Protein AF-A0A9P0QKU3-F1 (afdb_monomer_lite)

Secondary structure (DSSP, 8-state):
-EEEE-S-HHHHHHHHHHHHHHHHHHHTTTPPPP-EEEE-S-HHHHHHHGGGTS-TT--EEEEE--BTT----SHHHHHHHHHH-BTTB-HHHHHHHHHHHHHHHHTT---TT--EEEEHHHHH-HHHHTTSHHHHHH-EEEEEE--SBSSS-PPPPTTSHHHHHHHHHHHHHHHS-SSEEE--SSSSTT---HHHHHHHHHHHHHHHHS--S-HHHHHHHHHHHTT--GGGG--HHHHHHHHHTB-HHHHHHHHTT-----SHHHHHHTB--

Organism: NCBI:txid45579

pLDDT: mean 90.1, std 9.78, range [51.91, 98.56]

Structure (mmCIF, N/CA/C/O backbone):
data_AF-A0A9P0QKU3-F1
#
_entry.id   AF-A0A9P0QKU3-F1
#
loop_
_atom_site.group_PDB
_atom_site.id
_atom_site.type_symbol
_atom_site.label_atom_id
_atom_site.label_alt_id
_atom_site.label_comp_id
_atom_site.label_asym_id
_atom_site.label_entity_id
_atom_site.label_seq_id
_atom_site.pdbx_PDB_ins_code
_atom_site.Cartn_x
_atom_site.Cartn_y
_atom_site.Cartn_z
_atom_site.occupancy
_atom_site.B_iso_or_equiv
_atom_site.auth_seq_id
_atom_site.auth_comp_id
_atom_site.auth_asym_id
_atom_site.auth_atom_id
_atom_site.pdbx_PDB_model_num
ATOM 1 N N . MET A 1 1 ? -8.768 5.362 -6.025 1.00 89.75 1 MET A N 1
ATOM 2 C CA . MET A 1 1 ? -7.823 6.438 -5.665 1.00 89.75 1 MET A CA 1
ATOM 3 C C . MET A 1 1 ? -6.981 6.000 -4.479 1.00 89.75 1 MET A C 1
ATOM 5 O O . MET A 1 1 ? -7.535 5.531 -3.495 1.00 89.75 1 MET A O 1
ATOM 9 N N . ILE A 1 2 ? -5.663 6.175 -4.552 1.00 94.81 2 ILE A N 1
ATOM 10 C CA . ILE A 1 2 ? -4.745 5.866 -3.447 1.00 94.81 2 ILE A CA 1
ATOM 11 C C . ILE A 1 2 ? -4.377 7.166 -2.731 1.00 94.81 2 ILE A C 1
ATOM 13 O O . ILE A 1 2 ? -4.024 8.154 -3.375 1.00 94.81 2 ILE A O 1
ATOM 17 N N . VAL A 1 3 ? -4.451 7.180 -1.405 1.00 93.62 3 VAL A N 1
ATOM 18 C CA . VAL A 1 3 ? -4.054 8.328 -0.588 1.00 93.62 3 VAL A CA 1
ATOM 19 C C . VAL A 1 3 ? -2.881 7.936 0.288 1.00 93.62 3 VAL A C 1
ATOM 21 O O . VAL A 1 3 ? -3.005 7.039 1.118 1.00 93.62 3 VAL A O 1
ATOM 24 N N . PHE A 1 4 ? -1.756 8.632 0.133 1.00 95.19 4 PHE A N 1
ATOM 25 C CA . PHE A 1 4 ? -0.628 8.477 1.042 1.00 95.19 4 PHE A CA 1
ATOM 26 C C . PHE A 1 4 ? -0.786 9.426 2.223 1.00 95.19 4 PHE A C 1
ATOM 28 O O . PHE A 1 4 ? -0.860 10.639 2.025 1.00 95.19 4 PHE A O 1
ATOM 35 N N . LEU A 1 5 ? -0.838 8.887 3.438 1.00 92.62 5 LEU A N 1
ATOM 36 C CA . LEU A 1 5 ? -1.108 9.657 4.650 1.00 92.62 5 LEU A CA 1
ATOM 37 C C . LEU A 1 5 ? 0.026 9.498 5.658 1.00 92.62 5 LEU A C 1
ATOM 39 O O . LEU A 1 5 ? 0.135 8.466 6.310 1.00 92.62 5 LEU A O 1
ATOM 43 N N . ASP A 1 6 ? 0.838 10.538 5.832 1.00 91.50 6 ASP A N 1
ATOM 44 C CA . ASP A 1 6 ? 1.916 10.514 6.817 1.00 91.50 6 ASP A CA 1
ATOM 45 C C . ASP A 1 6 ? 2.079 11.871 7.511 1.00 91.50 6 ASP A C 1
ATOM 47 O O . ASP A 1 6 ? 1.930 12.939 6.909 1.00 91.50 6 ASP A O 1
ATOM 51 N N . VAL A 1 7 ? 2.401 11.824 8.803 1.00 88.12 7 VAL A N 1
ATOM 52 C CA . VAL A 1 7 ? 2.640 13.019 9.622 1.00 88.12 7 VAL A CA 1
ATOM 53 C C . VAL A 1 7 ? 4.017 13.624 9.339 1.00 88.12 7 VAL A C 1
ATOM 55 O O . VAL A 1 7 ? 4.239 14.821 9.540 1.00 88.12 7 VAL A O 1
ATOM 58 N N . SER A 1 8 ? 4.952 12.806 8.853 1.00 91.62 8 SER A N 1
ATOM 59 C CA . SER A 1 8 ? 6.307 13.210 8.520 1.00 91.62 8 SER A CA 1
ATOM 60 C C . SER A 1 8 ? 6.326 14.066 7.260 1.00 91.62 8 SER A C 1
ATOM 62 O O . SER A 1 8 ? 5.997 13.638 6.152 1.00 91.62 8 SER A O 1
ATOM 64 N N . THR A 1 9 ? 6.819 15.295 7.418 1.00 90.50 9 THR A N 1
ATOM 65 C CA . THR A 1 9 ? 7.051 16.204 6.287 1.00 90.50 9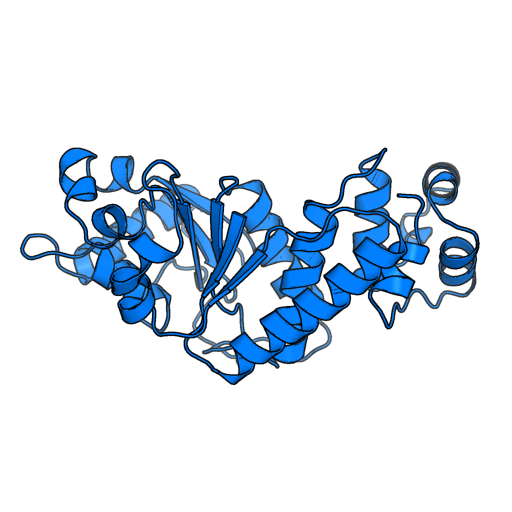 THR A CA 1
ATOM 66 C C . THR A 1 9 ? 8.042 15.614 5.282 1.00 90.50 9 THR A C 1
ATOM 68 O O . THR A 1 9 ? 7.901 15.848 4.083 1.00 90.50 9 THR A O 1
ATOM 71 N N . THR A 1 10 ? 9.031 14.855 5.754 1.00 94.12 10 THR A N 1
ATOM 72 C CA . THR A 1 10 ? 10.036 14.216 4.900 1.00 94.12 10 THR A CA 1
ATOM 73 C C . THR A 1 10 ? 9.404 13.133 4.032 1.00 94.12 10 THR A C 1
ATOM 75 O O . THR A 1 10 ? 9.563 13.170 2.816 1.00 94.12 10 THR A O 1
ATOM 78 N N . ILE A 1 11 ? 8.609 12.239 4.631 1.00 94.38 11 ILE A N 1
ATOM 79 C CA . ILE A 1 11 ? 7.919 11.164 3.900 1.00 94.38 11 ILE A CA 1
ATOM 80 C C . ILE A 1 11 ? 6.952 11.755 2.870 1.00 94.38 11 ILE A C 1
ATOM 82 O O . ILE A 1 11 ? 6.986 11.372 1.704 1.00 94.38 11 ILE A O 1
ATOM 86 N N . TYR A 1 12 ? 6.158 12.759 3.256 1.00 94.50 12 TYR A N 1
ATOM 87 C CA . TYR A 1 12 ? 5.283 13.466 2.319 1.00 94.50 12 TYR A CA 1
ATOM 88 C C . TYR A 1 12 ? 6.044 14.047 1.117 1.00 94.50 12 TYR A C 1
ATOM 90 O O . TYR A 1 12 ? 5.601 13.907 -0.023 1.00 94.50 12 TYR A O 1
ATOM 98 N N . ARG A 1 13 ? 7.186 14.708 1.356 1.00 95.75 13 ARG A N 1
ATOM 99 C CA . ARG A 1 13 ? 8.005 15.286 0.279 1.00 95.75 13 ARG A CA 1
ATOM 100 C C . ARG A 1 13 ? 8.536 14.208 -0.657 1.00 95.75 13 ARG A C 1
ATOM 102 O O . ARG A 1 13 ? 8.538 14.433 -1.862 1.00 95.75 13 ARG A O 1
ATOM 109 N N . HIS A 1 14 ? 8.941 13.056 -0.124 1.00 97.25 14 HIS A N 1
ATOM 110 C CA . HIS A 1 14 ? 9.352 11.922 -0.946 1.00 97.25 14 HIS A CA 1
ATOM 111 C C . HIS A 1 14 ? 8.188 11.383 -1.779 1.00 97.25 14 HIS A C 1
ATOM 113 O O . HIS A 1 14 ? 8.368 11.206 -2.978 1.00 97.25 14 HIS A O 1
ATOM 119 N N . PHE A 1 15 ? 6.984 11.223 -1.210 1.00 97.19 15 PHE A N 1
ATOM 120 C CA . PHE A 1 15 ? 5.820 10.797 -1.997 1.00 97.19 15 PHE A CA 1
ATOM 121 C C . PHE A 1 15 ? 5.517 11.776 -3.128 1.00 97.19 15 PHE A C 1
ATOM 123 O O . PHE A 1 15 ? 5.334 11.358 -4.264 1.00 97.19 15 PHE A O 1
ATOM 130 N N . ALA A 1 16 ? 5.486 13.079 -2.837 1.00 96.56 16 ALA A N 1
ATOM 131 C CA . ALA A 1 16 ? 5.227 14.098 -3.850 1.00 96.56 16 ALA A CA 1
ATOM 132 C C . ALA A 1 16 ? 6.300 14.100 -4.953 1.00 96.56 16 ALA A C 1
ATOM 134 O O . ALA A 1 16 ? 5.969 14.196 -6.131 1.00 96.56 16 ALA A O 1
ATOM 135 N N . HIS A 1 17 ? 7.575 13.975 -4.579 1.00 97.25 17 HIS A N 1
ATOM 136 C CA . HIS A 1 17 ? 8.681 13.929 -5.531 1.00 97.25 17 HIS A CA 1
ATOM 137 C C . HIS A 1 17 ? 8.610 12.699 -6.442 1.00 97.25 17 HIS A C 1
ATOM 139 O O . HIS A 1 17 ? 8.618 12.845 -7.662 1.00 97.25 17 HIS A O 1
ATOM 145 N N . GLU A 1 18 ? 8.497 11.505 -5.862 1.00 97.31 18 GLU A N 1
ATOM 146 C CA . GLU A 1 18 ? 8.468 10.253 -6.620 1.00 97.31 18 GLU A CA 1
ATOM 147 C C . GLU A 1 18 ? 7.197 10.138 -7.476 1.00 97.31 18 GLU A C 1
ATOM 149 O O . GLU A 1 18 ? 7.282 9.709 -8.624 1.00 97.31 18 GLU A O 1
ATOM 154 N N . LEU A 1 19 ? 6.038 10.609 -6.991 1.00 97.31 19 LEU A N 1
ATOM 155 C CA . LEU A 1 19 ? 4.813 10.677 -7.799 1.00 97.31 19 LEU A CA 1
ATOM 156 C C . LEU A 1 19 ? 4.955 11.616 -8.999 1.00 97.31 19 LEU A C 1
ATOM 158 O O . LEU A 1 19 ? 4.510 11.283 -10.094 1.00 97.31 19 LEU A O 1
ATOM 162 N N . ASN A 1 20 ? 5.581 12.780 -8.821 1.00 97.56 20 ASN A N 1
ATOM 163 C CA . ASN A 1 20 ? 5.844 13.682 -9.941 1.00 97.56 20 ASN A CA 1
ATOM 164 C C . ASN A 1 20 ? 6.802 13.039 -10.950 1.00 97.56 20 ASN A C 1
ATOM 166 O O . ASN A 1 20 ? 6.574 13.139 -12.153 1.00 97.56 20 ASN A O 1
ATOM 170 N N . SER A 1 21 ? 7.842 12.353 -10.466 1.00 97.69 21 SER A N 1
ATOM 171 C CA . SER A 1 21 ? 8.821 11.688 -11.326 1.00 97.69 21 SER A CA 1
ATOM 172 C C . SER A 1 21 ? 8.199 10.547 -12.132 1.00 97.69 21 SER A C 1
ATOM 174 O O . SER A 1 21 ? 8.393 10.490 -13.343 1.00 97.69 21 SER A O 1
ATOM 176 N N . VAL A 1 22 ? 7.417 9.666 -11.500 1.00 97.62 22 VAL A N 1
ATOM 177 C CA . VAL A 1 22 ? 6.776 8.546 -12.205 1.00 97.62 22 VAL A CA 1
ATOM 178 C C . VAL A 1 22 ? 5.695 9.031 -13.172 1.00 97.62 22 VAL A C 1
ATOM 180 O O . VAL A 1 22 ? 5.604 8.526 -14.286 1.00 97.62 22 VAL A O 1
ATOM 183 N N . ASN A 1 23 ? 4.919 10.056 -12.805 1.00 97.81 23 ASN A N 1
ATOM 184 C CA . ASN A 1 23 ? 3.897 10.616 -13.692 1.00 97.81 23 ASN A CA 1
ATOM 185 C C . ASN A 1 23 ? 4.510 11.327 -14.903 1.00 97.81 23 ASN A C 1
ATOM 187 O O . ASN A 1 23 ? 3.929 11.275 -15.986 1.00 97.81 23 ASN A O 1
ATOM 191 N N . ALA A 1 24 ? 5.683 11.953 -14.755 1.00 97.81 24 ALA A N 1
ATOM 192 C CA . ALA A 1 24 ? 6.432 12.492 -15.887 1.00 97.81 24 ALA A CA 1
ATOM 193 C C . ALA A 1 24 ? 6.889 11.372 -16.840 1.00 97.81 24 ALA A C 1
ATOM 195 O O . ALA A 1 24 ? 6.688 11.489 -18.049 1.00 97.81 24 ALA A O 1
ATOM 196 N N . ALA A 1 25 ? 7.412 10.264 -16.301 1.00 97.19 25 ALA A N 1
ATOM 197 C CA . ALA A 1 25 ? 7.822 9.103 -17.092 1.00 97.19 25 ALA A CA 1
ATOM 198 C C . ALA A 1 25 ? 6.638 8.437 -17.823 1.00 97.19 25 ALA A C 1
ATOM 200 O O . ALA A 1 25 ? 6.746 8.111 -19.006 1.00 97.19 25 ALA A O 1
ATOM 201 N N . LEU A 1 26 ? 5.490 8.289 -17.150 1.00 96.75 26 LEU A N 1
ATOM 202 C CA . LEU A 1 26 ? 4.241 7.793 -17.746 1.00 96.75 26 LEU A CA 1
ATOM 203 C C . LEU A 1 26 ? 3.749 8.714 -18.871 1.00 96.75 26 LEU A C 1
ATOM 205 O O . LEU A 1 26 ? 3.495 8.251 -19.982 1.00 96.75 26 LEU A O 1
ATOM 209 N N . SER A 1 27 ? 3.705 10.026 -18.618 1.00 96.38 27 SER A N 1
ATOM 210 C CA . SER A 1 27 ? 3.273 11.024 -19.609 1.00 96.38 27 SER A CA 1
ATOM 211 C C . SER A 1 27 ? 4.177 11.033 -20.842 1.00 96.38 27 SER A C 1
ATOM 213 O O . SER A 1 27 ? 3.685 11.127 -21.964 1.00 96.38 27 SER A O 1
ATOM 215 N N . GLY A 1 28 ? 5.493 10.866 -20.659 1.00 95.44 28 GLY A N 1
ATOM 216 C CA . GLY A 1 28 ? 6.457 10.738 -21.757 1.00 95.44 28 GLY A CA 1
ATOM 217 C C . GLY A 1 28 ? 6.202 9.534 -22.673 1.00 95.44 28 GLY A C 1
ATOM 218 O O . GLY A 1 28 ? 6.684 9.515 -23.803 1.00 95.44 28 GLY A O 1
ATOM 219 N N . ARG A 1 29 ? 5.411 8.556 -22.215 1.00 93.25 29 ARG A N 1
ATOM 220 C CA . ARG A 1 29 ? 4.965 7.389 -22.987 1.00 93.25 29 ARG A CA 1
ATOM 221 C C . ARG A 1 29 ? 3.499 7.450 -23.419 1.00 93.25 29 ARG A C 1
ATOM 223 O O . ARG A 1 29 ? 3.009 6.480 -23.987 1.00 93.25 29 ARG A O 1
ATOM 230 N N . GLY A 1 30 ? 2.803 8.556 -23.154 1.00 94.44 30 GLY A N 1
ATOM 231 C CA . GLY A 1 30 ? 1.368 8.678 -23.419 1.00 94.44 30 GLY A CA 1
ATOM 232 C C . GLY A 1 30 ? 0.499 7.785 -22.526 1.00 94.44 30 GLY A C 1
ATOM 233 O O . GLY A 1 30 ? -0.609 7.440 -22.922 1.00 94.44 30 GLY A O 1
ATOM 234 N N . LEU A 1 31 ? 1.003 7.387 -21.353 1.00 95.06 31 LEU A N 1
ATOM 235 C CA . LEU A 1 31 ? 0.269 6.589 -20.372 1.00 95.06 31 LEU A CA 1
ATOM 236 C C . LEU A 1 31 ? -0.391 7.489 -19.324 1.00 95.06 31 LEU A C 1
ATOM 238 O O . LEU A 1 31 ? 0.130 8.550 -18.973 1.00 95.06 31 LEU A O 1
ATOM 242 N N . GLU A 1 32 ? -1.521 7.029 -18.792 1.00 95.19 32 GLU A N 1
ATOM 243 C CA . GLU A 1 32 ? -2.259 7.739 -17.749 1.00 95.19 32 GLU A CA 1
ATOM 244 C C . GLU A 1 32 ? -1.438 7.862 -16.451 1.00 95.19 32 GLU A C 1
ATOM 246 O O . GLU A 1 32 ? -0.780 6.902 -16.037 1.00 95.19 32 GLU A O 1
ATOM 251 N N . PRO A 1 33 ? -1.487 9.017 -15.761 1.00 96.25 33 PRO A N 1
ATOM 252 C CA . PRO A 1 33 ? -0.794 9.202 -14.494 1.00 96.25 33 PRO A CA 1
ATOM 253 C C . PRO A 1 33 ? -1.414 8.353 -13.377 1.00 96.25 33 PRO A C 1
ATOM 255 O O . PRO A 1 33 ? -2.615 8.060 -13.358 1.00 96.25 33 PRO A O 1
ATOM 258 N N . LEU A 1 34 ? -0.609 8.029 -12.363 1.00 95.56 34 LEU A N 1
ATOM 259 C CA . LEU A 1 34 ? -1.090 7.319 -11.184 1.00 95.56 34 LEU A CA 1
ATOM 260 C C . LEU A 1 34 ? -2.132 8.152 -10.434 1.00 95.56 34 LEU A C 1
ATOM 262 O O . LEU A 1 34 ? -1.898 9.304 -10.057 1.00 95.56 34 LEU A O 1
ATOM 266 N N . LYS A 1 35 ? -3.274 7.527 -10.129 1.00 93.62 35 LYS A N 1
ATOM 267 C CA . LYS A 1 35 ? -4.378 8.119 -9.352 1.00 93.62 35 LYS A CA 1
ATOM 268 C C . LYS A 1 35 ? -4.080 8.089 -7.847 1.00 93.62 35 LYS A C 1
ATOM 270 O O . LYS A 1 35 ? -4.852 7.537 -7.053 1.00 93.62 35 LYS A O 1
ATOM 275 N N . CYS A 1 36 ? -2.957 8.699 -7.476 1.00 94.56 36 CYS A N 1
ATOM 276 C CA . CYS A 1 36 ? -2.412 8.768 -6.125 1.00 94.56 36 CYS A CA 1
ATOM 277 C C . CYS A 1 36 ? -2.345 10.219 -5.633 1.00 94.56 36 CYS A C 1
ATOM 279 O O . CYS A 1 36 ? -2.040 11.127 -6.405 1.00 94.56 36 CYS A O 1
ATOM 281 N N . LYS A 1 37 ? -2.589 10.451 -4.340 1.00 91.88 37 LYS A N 1
ATOM 282 C CA . LYS A 1 37 ? -2.478 11.781 -3.723 1.00 91.88 37 LYS A CA 1
ATOM 283 C C . LYS A 1 37 ? -1.723 11.707 -2.396 1.00 91.88 37 LYS A C 1
ATOM 285 O O . LYS A 1 37 ? -2.170 10.990 -1.502 1.00 91.88 37 LYS A O 1
ATOM 290 N N . PRO A 1 38 ? -0.613 12.444 -2.226 1.00 92.31 38 PRO A N 1
ATOM 291 C CA . PRO A 1 38 ? 0.037 12.557 -0.933 1.00 92.31 38 PRO A CA 1
ATOM 292 C C . PRO A 1 38 ? -0.681 13.591 -0.062 1.00 92.31 38 PRO A C 1
ATOM 294 O O . PRO A 1 38 ? -1.092 14.649 -0.539 1.00 92.31 38 PRO A O 1
ATOM 297 N N . PHE A 1 39 ? -0.798 13.309 1.232 1.00 87.19 39 PHE A N 1
ATOM 298 C CA . PHE A 1 39 ? -1.419 14.194 2.207 1.00 87.19 39 PHE A CA 1
ATOM 299 C C . PHE A 1 39 ? -0.498 14.433 3.408 1.00 87.19 39 PHE A C 1
ATOM 301 O O . PHE A 1 39 ? -0.030 13.495 4.049 1.00 87.19 39 PHE A O 1
ATOM 308 N N . ARG A 1 40 ? -0.251 15.714 3.717 1.00 81.06 40 ARG A N 1
ATOM 309 C CA . ARG A 1 40 ? 0.707 16.170 4.740 1.00 81.06 40 ARG A CA 1
ATOM 310 C C . ARG A 1 40 ? 0.024 16.724 5.989 1.00 81.06 40 ARG A C 1
ATOM 312 O O . ARG A 1 40 ? 0.162 17.915 6.266 1.00 81.06 40 ARG A O 1
ATOM 319 N N . LYS A 1 41 ? -0.699 15.912 6.756 1.00 81.12 41 LYS A N 1
ATOM 320 C CA . LYS A 1 41 ? -1.093 16.282 8.129 1.00 81.12 41 LYS A CA 1
ATOM 321 C C . LYS A 1 41 ? -1.249 15.030 8.995 1.00 81.12 41 LYS A C 1
ATOM 323 O O . LYS A 1 41 ? -1.157 13.913 8.497 1.00 81.12 41 LYS A O 1
ATOM 328 N N . SER A 1 42 ? -1.487 15.232 10.293 1.00 81.94 42 SER A N 1
ATOM 329 C CA . SER A 1 42 ? -1.818 14.136 11.206 1.00 81.94 42 SER A CA 1
ATOM 330 C C . SER A 1 42 ? -3.058 13.366 10.756 1.00 81.94 42 SER A C 1
ATOM 332 O O . SER A 1 42 ? -3.892 13.902 10.026 1.00 81.94 42 SER A O 1
ATOM 334 N N . PHE A 1 43 ? -3.201 12.130 11.238 1.00 81.56 43 PHE A N 1
ATOM 335 C CA . PHE A 1 43 ? -4.412 11.339 11.032 1.00 81.56 43 PHE A CA 1
ATOM 336 C C . PHE A 1 43 ? -5.670 12.099 11.484 1.00 81.56 43 PHE A C 1
ATOM 338 O O . PHE A 1 43 ? -6.634 12.206 10.731 1.00 81.56 43 PHE A O 1
ATOM 345 N N . ASP A 1 44 ? -5.619 12.746 12.651 1.00 82.00 44 ASP A N 1
ATOM 346 C CA . ASP A 1 44 ? -6.726 13.570 13.156 1.00 82.00 44 ASP A CA 1
ATOM 347 C C . ASP A 1 44 ? -7.012 14.770 12.253 1.00 82.00 44 ASP A C 1
ATOM 349 O O . ASP A 1 44 ? -8.160 15.058 11.919 1.00 82.00 44 ASP A O 1
ATOM 353 N N . SER A 1 45 ? -5.961 15.447 11.785 1.00 80.25 45 SER A N 1
ATOM 354 C CA . SER A 1 45 ? -6.112 16.549 10.835 1.00 80.25 45 SER A CA 1
ATOM 355 C C . SER A 1 45 ? -6.711 16.073 9.514 1.00 80.25 45 SER A C 1
ATOM 357 O O . SER A 1 45 ? -7.475 16.804 8.891 1.00 80.25 45 SER A O 1
ATOM 359 N N . TYR A 1 46 ? -6.364 14.871 9.064 1.00 77.44 46 TYR A N 1
ATOM 360 C CA . TYR A 1 46 ? -6.941 14.275 7.869 1.00 77.44 46 TYR A CA 1
ATOM 361 C C . TYR A 1 46 ? -8.427 13.964 8.069 1.00 77.44 46 TYR A C 1
ATOM 363 O O . TYR A 1 46 ? -9.236 14.390 7.250 1.00 77.44 46 TYR A O 1
ATOM 371 N N . MET A 1 47 ? -8.807 13.344 9.195 1.00 79.81 47 MET A N 1
ATOM 372 C CA . MET A 1 47 ? -10.213 13.100 9.545 1.00 79.81 47 MET A CA 1
ATOM 373 C C . MET A 1 47 ? -11.043 14.389 9.581 1.00 79.81 47 MET A C 1
ATOM 375 O O . MET A 1 47 ? -12.164 14.410 9.082 1.00 79.81 47 MET A O 1
ATOM 379 N N . LEU A 1 48 ? -10.498 15.479 10.131 1.00 79.81 48 LEU A N 1
ATOM 380 C CA . LEU A 1 48 ? -11.206 16.762 10.224 1.00 79.81 48 LEU A CA 1
ATOM 381 C C . LEU A 1 48 ? -11.421 17.452 8.872 1.00 79.81 48 LEU A C 1
ATOM 383 O O . LEU A 1 48 ? -12.330 18.265 8.749 1.00 79.81 48 LEU A O 1
ATOM 387 N N . ASN A 1 49 ? -10.590 17.162 7.869 1.00 76.62 49 ASN A N 1
ATOM 388 C CA . ASN A 1 49 ? -10.650 17.830 6.566 1.00 76.62 49 ASN A CA 1
ATOM 389 C C . ASN A 1 49 ? -11.123 16.902 5.433 1.00 76.62 49 ASN A C 1
ATOM 391 O O . ASN A 1 49 ? -11.142 17.318 4.278 1.00 76.62 49 ASN A O 1
ATOM 395 N N . ALA A 1 50 ? -11.499 15.659 5.737 1.00 71.56 50 ALA A N 1
ATOM 396 C CA . ALA A 1 50 ? -11.792 14.619 4.752 1.00 71.56 50 ALA A CA 1
ATOM 397 C C . ALA A 1 50 ? -12.868 15.005 3.721 1.00 71.56 50 ALA A C 1
ATOM 399 O O . ALA A 1 50 ? -12.730 14.681 2.543 1.00 71.56 50 ALA A O 1
ATOM 400 N N . GLU A 1 51 ? -13.880 15.771 4.136 1.00 68.12 51 GLU A N 1
ATOM 401 C CA . GLU A 1 51 ? -14.974 16.256 3.277 1.00 68.12 51 GLU A CA 1
ATOM 402 C C . GLU A 1 51 ? -14.486 17.135 2.110 1.00 68.12 51 GLU A C 1
ATOM 404 O O . GLU A 1 51 ? -15.155 17.232 1.088 1.00 68.12 51 GLU A O 1
ATOM 409 N N . HIS A 1 52 ? -13.296 17.737 2.224 1.00 66.75 52 HIS A N 1
ATOM 410 C CA . HIS A 1 52 ? -12.687 18.535 1.154 1.00 66.75 52 HIS A CA 1
ATOM 411 C C . HIS A 1 52 ? -11.932 17.679 0.128 1.00 66.75 52 HIS A C 1
ATOM 413 O O . HIS A 1 52 ? -11.563 18.169 -0.939 1.00 66.75 52 HIS A O 1
ATOM 419 N N . TYR A 1 53 ? -11.656 16.416 0.457 1.00 64.88 53 TYR A N 1
ATOM 420 C CA . TYR A 1 53 ? -10.778 15.550 -0.325 1.00 64.88 53 TYR A CA 1
ATOM 421 C C . TYR A 1 53 ? -11.510 14.373 -0.978 1.00 64.88 53 TYR A C 1
ATOM 423 O O . TYR A 1 53 ? -10.986 13.819 -1.949 1.00 64.88 53 TYR A O 1
ATOM 431 N N . PHE A 1 54 ? -12.711 14.021 -0.499 1.00 67.31 54 PHE A N 1
ATOM 432 C CA . PHE A 1 54 ? -13.456 12.840 -0.945 1.00 67.31 54 PHE A CA 1
ATOM 433 C C . PHE A 1 54 ? -14.916 13.137 -1.270 1.00 67.31 54 PHE A C 1
ATOM 435 O O . PHE A 1 54 ? -15.579 13.942 -0.620 1.00 67.31 54 PHE A O 1
ATOM 442 N N . THR A 1 55 ? -15.435 12.427 -2.271 1.00 62.59 55 THR A N 1
ATOM 443 C CA . THR A 1 55 ? -16.875 12.350 -2.503 1.00 62.59 55 THR A CA 1
ATOM 444 C C . THR A 1 55 ? -17.499 11.471 -1.417 1.00 62.59 55 THR A C 1
ATOM 446 O O . THR A 1 55 ? -16.955 10.429 -1.056 1.00 62.59 55 THR A O 1
ATOM 449 N N . HIS A 1 56 ? -18.650 11.883 -0.882 1.00 61.47 56 HIS A N 1
ATOM 450 C CA . HIS A 1 56 ? -19.289 11.259 0.289 1.00 61.47 56 HIS A CA 1
ATOM 451 C C . HIS A 1 56 ? -19.830 9.834 0.049 1.00 61.47 56 HIS A C 1
ATOM 453 O O . HIS A 1 56 ? -20.361 9.219 0.981 1.00 61.47 56 HIS A O 1
ATOM 459 N N . GLU A 1 57 ? -19.703 9.328 -1.179 1.00 69.56 57 GLU A N 1
ATOM 460 C CA . GLU A 1 57 ? -20.256 8.052 -1.640 1.00 69.56 57 GLU A CA 1
ATOM 461 C C . GLU A 1 57 ? -19.217 6.925 -1.727 1.00 69.56 57 GLU A C 1
ATOM 463 O O . GLU A 1 57 ? -19.589 5.759 -1.801 1.00 69.56 57 GLU A O 1
ATOM 468 N N . ALA A 1 58 ? -17.919 7.239 -1.708 1.00 83.31 58 ALA A N 1
ATOM 469 C CA . ALA A 1 58 ? -16.873 6.234 -1.869 1.00 83.31 58 ALA A CA 1
ATOM 470 C C . ALA A 1 58 ? -16.444 5.629 -0.522 1.00 83.31 58 ALA A C 1
ATOM 472 O O . ALA A 1 58 ? -16.000 6.348 0.372 1.00 83.31 58 ALA A O 1
ATOM 473 N N . GLU A 1 59 ? -16.503 4.302 -0.401 1.00 91.81 59 GLU A N 1
ATOM 474 C CA . GLU A 1 59 ? -15.909 3.582 0.730 1.00 91.81 59 GLU A CA 1
ATOM 475 C C . GLU A 1 59 ? -14.398 3.403 0.567 1.00 91.81 59 GLU A C 1
ATOM 477 O O . GLU A 1 59 ? -13.898 3.194 -0.543 1.00 91.81 59 GLU A O 1
ATOM 482 N N . PHE A 1 60 ? -13.682 3.425 1.692 1.00 93.75 60 PHE A N 1
ATOM 483 C CA . PHE A 1 60 ? -12.228 3.291 1.743 1.00 93.75 60 PHE A CA 1
ATOM 484 C C . PHE A 1 60 ? -11.774 2.027 2.473 1.00 93.75 60 PHE A C 1
ATOM 486 O O . PHE A 1 60 ? -12.385 1.554 3.432 1.00 93.75 60 PHE A O 1
ATOM 493 N N . SER A 1 61 ? -10.630 1.513 2.036 1.00 96.94 61 SER A N 1
ATOM 494 C CA . SER A 1 61 ? -9.771 0.649 2.839 1.00 96.94 61 SER A CA 1
ATOM 495 C C . SER A 1 61 ? -8.682 1.489 3.518 1.00 96.94 61 SER A C 1
ATOM 497 O O . SER A 1 61 ? -8.180 2.441 2.923 1.00 96.94 61 SER A O 1
ATOM 499 N N . ILE A 1 62 ? -8.289 1.151 4.743 1.00 97.38 62 ILE A N 1
ATOM 500 C CA . ILE A 1 62 ? -7.135 1.759 5.422 1.00 97.38 62 ILE A CA 1
ATOM 501 C C . ILE A 1 62 ? -6.085 0.699 5.727 1.00 97.38 62 ILE A C 1
ATOM 503 O O . ILE A 1 62 ? -6.428 -0.388 6.185 1.00 97.38 62 ILE A O 1
ATOM 507 N N . CYS A 1 63 ? -4.814 0.999 5.480 1.00 98.12 63 CYS A N 1
ATOM 508 C CA . CYS A 1 63 ? -3.721 0.065 5.720 1.00 98.12 63 CYS A CA 1
ATOM 509 C C . CYS A 1 63 ? -3.087 0.257 7.096 1.00 98.12 63 CYS A C 1
ATOM 511 O O . CYS A 1 63 ? -2.832 1.385 7.512 1.00 98.12 63 CYS A O 1
ATOM 513 N N . SER A 1 64 ? -2.755 -0.853 7.752 1.00 97.75 64 SER A N 1
ATOM 514 C CA . SER A 1 64 ? -1.998 -0.889 9.005 1.00 97.75 64 SER A CA 1
ATOM 515 C C . SER A 1 64 ? -0.679 -1.653 8.805 1.00 97.75 64 SER A C 1
ATOM 517 O O . SER A 1 64 ? -0.714 -2.868 8.568 1.00 97.75 64 SER A O 1
ATOM 519 N N . PRO A 1 65 ? 0.481 -0.962 8.859 1.00 95.44 65 PRO A N 1
ATOM 520 C CA . PRO A 1 65 ? 1.812 -1.566 8.789 1.00 95.44 65 PRO A CA 1
ATOM 521 C C . PRO A 1 65 ? 2.236 -2.132 10.154 1.00 95.44 65 PRO A C 1
ATOM 523 O O . PRO A 1 65 ? 3.190 -1.651 10.768 1.00 95.44 65 PRO A O 1
ATOM 526 N N . GLY A 1 66 ? 1.506 -3.131 10.645 1.00 93.75 66 GLY A N 1
ATOM 527 C CA . GLY A 1 66 ? 1.671 -3.649 12.001 1.00 93.75 66 GLY A CA 1
ATOM 528 C C . GLY A 1 66 ? 2.777 -4.701 12.170 1.00 93.75 66 GLY A C 1
ATOM 529 O O . GLY A 1 66 ? 3.775 -4.733 11.441 1.00 93.75 66 GLY A O 1
ATOM 530 N N . ASN A 1 67 ? 2.581 -5.587 13.148 1.00 96.56 67 ASN A N 1
ATOM 531 C CA . ASN A 1 67 ? 3.458 -6.713 13.474 1.00 96.56 67 ASN A CA 1
ATOM 532 C C . ASN A 1 67 ? 2.735 -8.060 13.310 1.00 96.56 67 ASN A C 1
ATOM 534 O O . ASN A 1 67 ? 1.508 -8.117 13.301 1.00 96.56 67 ASN A O 1
ATOM 538 N N . SER A 1 68 ? 3.474 -9.163 13.208 1.00 97.75 68 SER A N 1
ATOM 539 C CA . SER A 1 68 ? 2.899 -10.493 12.940 1.00 97.75 68 SER A CA 1
ATOM 540 C C . SER A 1 68 ? 1.887 -11.000 13.974 1.00 97.75 68 SER A C 1
ATOM 542 O O . SER A 1 68 ? 1.170 -11.960 13.691 1.00 97.75 68 SER A O 1
ATOM 544 N N . PHE A 1 69 ? 1.803 -10.371 15.150 1.00 97.69 69 PHE A N 1
ATOM 545 C CA . PHE A 1 69 ? 0.886 -10.749 16.226 1.00 97.69 69 PHE A CA 1
ATOM 546 C C . PHE A 1 69 ? -0.351 -9.848 16.337 1.00 97.69 69 PHE A C 1
ATOM 548 O O . PHE A 1 69 ? -1.155 -10.037 17.247 1.00 97.69 69 PHE A O 1
ATOM 555 N N . GLY A 1 70 ? -0.542 -8.879 15.436 1.00 97.06 70 GLY A N 1
ATOM 556 C CA . GLY A 1 70 ? -1.776 -8.088 15.387 1.00 97.06 70 GLY A CA 1
ATOM 557 C C . GLY A 1 70 ? -1.863 -6.951 16.411 1.00 97.06 70 GLY A C 1
ATOM 558 O O . GLY A 1 70 ? -2.913 -6.324 16.522 1.00 97.06 70 GLY A O 1
ATOM 559 N N . PHE A 1 71 ? -0.800 -6.665 17.171 1.00 96.69 71 PHE A N 1
ATOM 560 C CA . PHE A 1 71 ? -0.828 -5.581 18.161 1.00 96.69 71 PHE A CA 1
ATOM 561 C C . PHE A 1 71 ? -0.782 -4.202 17.487 1.00 96.69 71 PHE A C 1
ATOM 563 O O . PHE A 1 71 ? 0.046 -3.979 16.606 1.00 96.69 71 PHE A O 1
ATOM 570 N N . MET A 1 72 ? -1.631 -3.268 17.931 1.00 95.94 72 MET A N 1
ATOM 571 C CA . MET A 1 72 ? -1.846 -1.953 17.298 1.00 95.94 72 MET A CA 1
ATOM 572 C C . MET A 1 72 ? -1.618 -0.772 18.266 1.00 95.94 72 MET A C 1
ATOM 574 O O . MET A 1 72 ? -2.352 0.212 18.251 1.00 95.94 72 MET A O 1
ATOM 578 N N . TYR A 1 73 ? -0.608 -0.869 19.138 1.00 88.62 73 TYR A N 1
ATOM 579 C CA . TYR A 1 73 ? -0.415 0.055 20.273 1.00 88.62 73 TYR A CA 1
ATOM 580 C C . TYR A 1 73 ? 0.386 1.336 19.981 1.00 88.62 73 TYR A C 1
ATOM 582 O O . TYR A 1 73 ? 0.693 2.094 20.900 1.00 88.62 73 TYR A O 1
ATOM 590 N N . GLY A 1 74 ? 0.799 1.587 18.736 1.00 90.12 74 GLY A N 1
ATOM 591 C CA . GLY A 1 74 ? 1.697 2.704 18.436 1.00 90.12 74 GLY A CA 1
ATOM 592 C C . GLY A 1 74 ? 1.494 3.324 17.063 1.00 90.12 74 GLY A C 1
ATOM 593 O O . GLY A 1 74 ? 0.880 2.736 16.176 1.00 90.12 74 GLY A O 1
ATOM 594 N N . GLY A 1 75 ? 2.039 4.531 16.894 1.00 90.94 75 GLY A N 1
ATOM 595 C CA . GLY A 1 75 ? 2.098 5.228 15.610 1.00 90.94 75 GLY A CA 1
ATOM 596 C C . GLY A 1 75 ? 0.740 5.342 14.915 1.00 90.94 75 GLY A C 1
ATOM 597 O O . GLY A 1 75 ? -0.251 5.741 15.524 1.00 90.94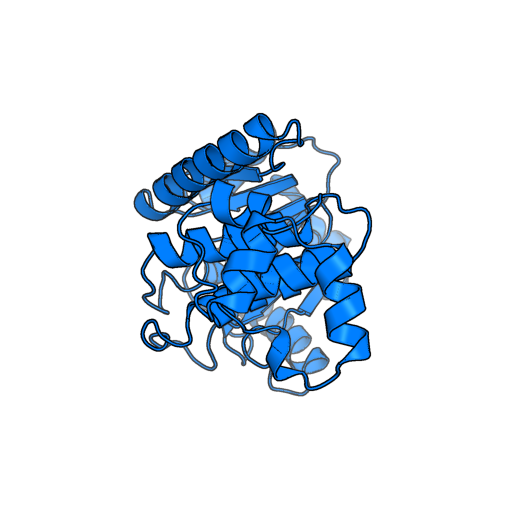 75 GLY A O 1
ATOM 598 N N . PHE A 1 76 ? 0.717 4.995 13.628 1.00 93.94 76 PHE A N 1
ATOM 599 C CA . PHE A 1 76 ? -0.485 5.049 12.797 1.00 93.94 76 PHE A CA 1
ATOM 600 C C . PHE A 1 76 ? -1.567 4.059 13.252 1.00 93.94 76 PHE A C 1
ATOM 602 O O . PHE A 1 76 ? -2.750 4.392 13.226 1.00 93.94 76 PHE A O 1
ATOM 609 N N . ASP A 1 77 ? -1.170 2.879 13.734 1.00 95.56 77 ASP A N 1
ATOM 610 C CA . ASP A 1 77 ? -2.102 1.842 14.180 1.00 95.56 77 ASP A CA 1
ATOM 611 C C . ASP A 1 77 ? -2.940 2.320 15.370 1.00 95.56 77 ASP A C 1
ATOM 613 O O . ASP A 1 77 ? -4.163 2.176 15.372 1.00 95.56 77 ASP A O 1
ATOM 617 N N . GLN A 1 78 ? -2.309 2.996 16.336 1.00 95.06 78 GLN A N 1
ATOM 618 C CA . GLN A 1 78 ? -3.014 3.560 17.488 1.00 95.06 78 GLN A CA 1
ATOM 619 C C . GLN A 1 78 ? -4.040 4.626 17.071 1.00 95.06 78 GLN A C 1
ATOM 621 O O . GLN A 1 78 ? -5.110 4.720 17.674 1.00 95.06 78 GLN A O 1
ATOM 626 N N . CYS A 1 79 ? -3.755 5.415 16.028 1.00 95.00 79 CYS A N 1
ATOM 627 C CA . CYS A 1 79 ? -4.713 6.384 15.493 1.00 95.00 79 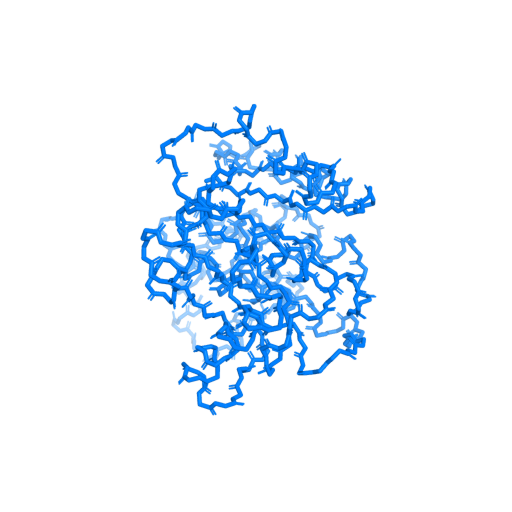CYS A CA 1
ATOM 628 C C . CYS A 1 79 ? -5.968 5.696 14.933 1.00 95.00 79 CYS A C 1
ATOM 630 O O . CYS A 1 79 ? -7.077 6.171 15.178 1.00 95.00 79 CYS A O 1
ATOM 632 N N . ILE A 1 80 ? -5.813 4.557 14.246 1.00 96.38 80 ILE A N 1
ATOM 633 C CA . ILE A 1 80 ? -6.944 3.755 13.750 1.00 96.38 80 ILE A CA 1
ATOM 634 C C . ILE A 1 80 ? -7.785 3.250 14.927 1.00 96.38 80 ILE A C 1
ATOM 636 O O . ILE A 1 80 ? -9.003 3.438 14.937 1.00 96.38 80 ILE A O 1
ATOM 640 N N . ILE A 1 81 ? -7.142 2.663 15.942 1.00 97.31 81 ILE A N 1
ATOM 641 C CA . ILE A 1 81 ? -7.823 2.167 17.147 1.00 97.31 81 ILE A CA 1
ATOM 642 C C . ILE A 1 81 ? -8.616 3.290 17.821 1.00 97.31 81 ILE A C 1
ATOM 644 O O . ILE A 1 81 ? -9.801 3.124 18.122 1.00 97.31 81 ILE A O 1
ATOM 648 N N . ASN A 1 82 ? -7.998 4.456 18.008 1.00 95.50 82 ASN A N 1
ATOM 649 C CA . ASN A 1 82 ? -8.644 5.607 18.635 1.00 95.50 82 ASN A CA 1
ATOM 650 C C . ASN A 1 82 ? -9.843 6.115 17.820 1.00 95.50 82 ASN A C 1
ATOM 652 O O . ASN A 1 82 ? -10.856 6.488 18.403 1.00 95.50 82 ASN A O 1
ATOM 656 N N . ALA A 1 83 ? -9.769 6.083 16.488 1.00 95.50 83 ALA A N 1
ATOM 657 C CA . ALA A 1 83 ? -10.850 6.542 15.616 1.00 95.50 83 ALA A CA 1
ATOM 658 C C . ALA A 1 83 ? -12.060 5.590 15.554 1.00 95.50 83 ALA A C 1
ATOM 660 O O . ALA A 1 83 ? -13.169 6.022 15.217 1.00 95.50 83 ALA A O 1
ATOM 661 N N . ILE A 1 84 ? -11.859 4.309 15.875 1.00 96.44 84 ILE A N 1
ATOM 662 C CA . ILE A 1 84 ? -12.929 3.307 16.025 1.00 96.44 84 ILE A CA 1
ATOM 663 C C . ILE A 1 84 ? -13.506 3.325 17.450 1.00 96.44 84 ILE A C 1
ATOM 665 O O . ILE A 1 84 ? -14.686 3.031 17.657 1.00 96.44 84 ILE A O 1
ATOM 669 N N . SER A 1 85 ? -12.685 3.675 18.436 1.00 95.00 85 SER A N 1
ATOM 670 C CA . SER A 1 85 ? -13.085 3.750 19.841 1.00 95.00 85 SER A CA 1
ATOM 671 C C . SER A 1 85 ? -14.151 4.823 20.077 1.00 95.00 85 SER A C 1
ATOM 673 O O . SER A 1 85 ? -14.257 5.809 19.348 1.00 95.00 85 SER A O 1
ATOM 675 N N . ASN A 1 86 ? -14.972 4.624 21.106 1.00 90.25 86 ASN A N 1
ATOM 676 C CA . ASN A 1 86 ? -15.974 5.592 21.554 1.00 90.25 86 ASN A CA 1
ATOM 677 C C . ASN A 1 86 ? -16.288 5.380 23.043 1.00 90.25 86 ASN A C 1
ATOM 679 O O . ASN A 1 86 ? -15.720 4.492 23.672 1.00 90.25 86 ASN A O 1
ATOM 683 N N . GLU A 1 87 ? -17.205 6.169 23.604 1.00 79.31 87 GLU A N 1
ATOM 684 C CA . GLU A 1 87 ? -17.584 6.104 25.028 1.00 79.31 87 GLU A CA 1
ATOM 685 C C . GLU A 1 87 ? -17.978 4.692 25.501 1.00 79.31 87 GLU A C 1
ATOM 687 O O . GLU A 1 87 ? -17.718 4.331 26.643 1.00 79.31 87 GLU A O 1
ATOM 692 N N . ASN A 1 88 ? -18.529 3.863 24.609 1.00 83.19 88 ASN A N 1
ATOM 693 C CA . ASN A 1 88 ? -18.968 2.498 24.910 1.00 83.19 88 ASN A CA 1
ATOM 694 C C . ASN A 1 88 ? -17.940 1.417 24.527 1.00 83.19 88 ASN A C 1
ATOM 696 O O . ASN A 1 88 ? -18.178 0.231 24.753 1.00 83.19 88 ASN A O 1
ATOM 700 N N . LYS A 1 89 ? -16.824 1.787 23.886 1.00 88.81 89 LYS A N 1
ATOM 701 C CA . LYS A 1 89 ? -15.809 0.860 23.358 1.00 88.81 89 LYS A CA 1
ATOM 702 C C . LYS A 1 89 ? -14.417 1.432 23.596 1.00 88.81 89 LYS A C 1
ATOM 704 O O . LYS A 1 89 ? -13.960 2.289 22.838 1.00 88.81 89 LYS A O 1
ATOM 709 N N . SER A 1 90 ? -13.742 0.936 24.632 1.00 94.31 90 SER A N 1
ATOM 710 C CA . SER A 1 90 ? -12.382 1.371 24.951 1.00 94.31 90 SER A CA 1
ATOM 711 C C . SER A 1 90 ? -11.381 0.968 23.850 1.00 94.31 90 SER A C 1
ATOM 713 O O . SER A 1 90 ? -11.574 -0.063 23.194 1.00 94.31 90 SER A O 1
ATOM 715 N N . PRO A 1 91 ? -10.274 1.720 23.680 1.00 95.81 91 PRO A N 1
ATOM 716 C CA . PRO A 1 91 ? -9.200 1.373 22.744 1.00 95.81 91 PRO A CA 1
ATOM 717 C C . PRO A 1 91 ? -8.670 -0.053 22.890 1.00 95.81 91 PRO A C 1
ATOM 719 O O . PRO A 1 91 ? -8.393 -0.717 21.894 1.00 95.81 91 PRO A O 1
ATOM 722 N N . MET A 1 92 ? -8.585 -0.554 24.124 1.00 95.31 92 MET A N 1
ATOM 723 C CA . MET A 1 92 ? -8.122 -1.913 24.402 1.00 95.31 92 MET A CA 1
ATOM 724 C C . MET A 1 92 ? -9.065 -2.966 23.807 1.00 95.31 92 MET A C 1
ATOM 726 O O . MET A 1 92 ? -8.608 -3.843 23.085 1.00 95.31 92 MET A O 1
ATOM 730 N N . VAL A 1 93 ? -10.381 -2.818 24.002 1.00 95.75 93 VAL A N 1
ATOM 731 C CA . VAL A 1 93 ? -11.390 -3.743 23.451 1.00 95.75 93 VAL A CA 1
ATOM 732 C C . VAL A 1 93 ? -11.401 -3.714 21.920 1.00 95.75 93 VAL A C 1
ATOM 734 O O . VAL A 1 93 ? -11.577 -4.746 21.273 1.00 95.75 93 VAL A O 1
ATOM 737 N N . VAL A 1 94 ? -11.217 -2.535 21.318 1.00 97.00 94 VAL A N 1
ATOM 738 C CA . VAL A 1 94 ? -11.103 -2.402 19.857 1.00 97.00 94 VAL A CA 1
ATOM 739 C C . VAL A 1 94 ? -9.864 -3.140 19.345 1.00 97.00 94 VAL A C 1
ATOM 741 O O . VAL A 1 94 ? -9.972 -3.907 18.386 1.00 97.00 94 VAL A O 1
ATOM 744 N N . CYS A 1 95 ? -8.716 -2.947 20.001 1.00 96.88 95 CYS A N 1
ATOM 745 C CA . CYS A 1 95 ? -7.468 -3.621 19.656 1.00 96.88 95 CYS A CA 1
ATOM 746 C C . CYS A 1 95 ? -7.597 -5.145 19.780 1.00 96.88 95 CYS A C 1
ATOM 748 O O . CYS A 1 95 ? -7.261 -5.850 18.836 1.00 96.88 95 CYS A O 1
ATOM 750 N N . GLU A 1 96 ? -8.139 -5.653 20.890 1.00 97.44 96 GLU A N 1
ATOM 751 C CA . GLU A 1 96 ? -8.340 -7.091 21.122 1.00 97.44 96 GLU A CA 1
ATOM 752 C C . GLU A 1 96 ? -9.259 -7.728 20.074 1.00 97.44 96 GLU A C 1
ATOM 754 O O . GLU A 1 96 ? -8.983 -8.826 19.594 1.00 97.44 96 GLU A O 1
ATOM 759 N N . LYS A 1 97 ? -10.334 -7.039 19.667 1.00 97.75 97 LYS A N 1
ATOM 760 C CA . LYS A 1 97 ? -11.235 -7.539 18.618 1.00 97.75 97 LYS A CA 1
ATOM 761 C C . LYS A 1 97 ? -10.558 -7.621 17.255 1.00 97.75 97 LYS A C 1
ATOM 763 O O . LYS A 1 97 ? -10.695 -8.635 16.575 1.00 97.75 97 LYS A O 1
ATOM 768 N N . ILE A 1 98 ? -9.844 -6.568 16.855 1.00 98.12 98 ILE A N 1
ATOM 769 C CA . ILE A 1 98 ? -9.114 -6.553 15.581 1.00 98.12 98 ILE A CA 1
ATOM 770 C C . ILE A 1 98 ? -8.016 -7.615 15.599 1.00 98.12 98 ILE A C 1
ATOM 772 O O . ILE A 1 98 ? -7.930 -8.413 14.670 1.00 98.12 98 ILE A O 1
ATOM 776 N N . GLN A 1 99 ? -7.234 -7.681 16.676 1.00 98.06 99 GLN A N 1
ATOM 777 C CA . GLN A 1 99 ? -6.202 -8.693 16.859 1.00 98.06 99 GLN A CA 1
ATOM 778 C C . GLN A 1 99 ? -6.783 -10.109 16.802 1.00 98.06 99 GLN A C 1
ATOM 780 O O . GLN A 1 99 ? -6.256 -10.954 16.085 1.00 98.06 99 GLN A O 1
ATOM 785 N N . GLY A 1 100 ? -7.881 -10.372 17.513 1.00 98.12 100 GLY A N 1
ATOM 786 C CA . GLY A 1 100 ? -8.548 -11.671 17.499 1.00 98.12 100 GLY A CA 1
ATOM 787 C C . GLY A 1 100 ? -8.977 -12.086 16.093 1.00 98.12 100 GLY A C 1
ATOM 788 O O . GLY A 1 100 ? -8.764 -13.232 15.703 1.00 98.12 100 GLY A O 1
ATOM 789 N N . GLU A 1 101 ? -9.508 -11.153 15.300 1.00 98.06 101 GLU A N 1
ATOM 790 C CA . GLU A 1 101 ? -9.877 -11.413 13.905 1.00 98.06 101 GLU A CA 1
ATOM 791 C C . GLU A 1 101 ? -8.647 -11.661 13.015 1.00 98.06 101 GLU A C 1
ATOM 793 O O . GLU A 1 101 ? -8.658 -12.588 12.203 1.00 98.06 101 GLU A O 1
ATOM 798 N N . ILE A 1 102 ? -7.565 -10.895 13.199 1.00 97.88 102 ILE A N 1
ATOM 799 C CA . ILE A 1 102 ? -6.286 -11.098 12.500 1.00 97.88 102 ILE A CA 1
ATOM 800 C C . ILE A 1 102 ? -5.755 -12.510 12.771 1.00 97.88 102 ILE A C 1
ATOM 802 O O . ILE A 1 102 ? -5.542 -13.285 11.838 1.00 97.88 102 ILE A O 1
ATOM 806 N N . LEU A 1 103 ? -5.606 -12.868 14.049 1.00 97.00 103 LEU A N 1
ATOM 807 C CA . LEU A 1 103 ? -5.033 -14.143 14.479 1.00 97.00 103 LEU A CA 1
ATOM 808 C C . LEU A 1 103 ? -5.922 -15.334 14.117 1.00 97.00 103 LEU A C 1
ATOM 810 O O . LEU A 1 103 ? -5.412 -16.404 13.791 1.00 97.00 103 LEU A O 1
ATOM 814 N N . LYS A 1 104 ? -7.246 -15.157 14.119 1.00 97.12 104 LYS A N 1
ATOM 815 C CA . LYS A 1 104 ? -8.186 -16.177 13.645 1.00 97.12 104 LYS A CA 1
ATOM 816 C C . LYS A 1 104 ? -7.986 -16.473 12.158 1.00 97.12 104 LYS A C 1
ATOM 818 O O . LYS A 1 104 ? -7.991 -17.641 11.776 1.00 97.12 104 LYS A O 1
ATOM 823 N N . LYS A 1 105 ? -7.796 -15.445 11.323 1.00 96.25 105 LYS A N 1
ATOM 824 C CA . LYS A 1 105 ? -7.565 -15.611 9.876 1.00 96.25 105 LYS A CA 1
ATOM 825 C C . LYS A 1 105 ? -6.173 -16.140 9.544 1.00 96.25 105 LYS A C 1
ATOM 827 O O . LYS A 1 105 ? -6.012 -16.779 8.510 1.00 96.25 105 LYS A O 1
ATOM 832 N N . SER A 1 106 ? -5.186 -15.875 10.396 1.00 94.12 106 SER A N 1
ATOM 833 C CA . SER A 1 106 ? -3.790 -16.249 10.164 1.00 94.12 106 SER A CA 1
ATOM 834 C C . SER A 1 106 ? -3.326 -17.465 10.972 1.00 94.12 106 SER A C 1
ATOM 836 O O . SER A 1 106 ? -2.139 -17.775 10.970 1.00 94.12 106 SER A O 1
ATOM 838 N N . THR A 1 107 ? -4.212 -18.164 11.691 1.00 93.44 107 THR A N 1
ATOM 839 C CA . THR A 1 107 ? -3.831 -19.279 12.586 1.00 93.44 107 THR A CA 1
ATOM 840 C C . THR A 1 107 ? -2.730 -18.888 13.588 1.00 93.44 107 THR A C 1
ATOM 842 O O . THR A 1 107 ? -1.700 -19.545 13.706 1.00 93.44 107 THR A O 1
ATOM 845 N N . SER A 1 108 ? -2.963 -17.798 14.324 1.00 93.94 108 SER A N 1
ATOM 846 C CA . SER A 1 108 ? -2.130 -17.286 15.431 1.00 93.94 108 SER A CA 1
ATOM 847 C C . SER A 1 108 ? -0.803 -16.614 15.060 1.00 93.94 108 SER A C 1
ATOM 849 O O . SER A 1 108 ? -0.151 -16.058 15.941 1.00 93.94 108 SER A O 1
ATOM 851 N N . TYR A 1 109 ? -0.408 -16.605 13.788 1.00 97.00 109 TYR A N 1
ATOM 852 C CA . TYR A 1 109 ? 0.764 -15.862 13.321 1.00 97.00 109 TYR A CA 1
ATOM 853 C C . TYR A 1 109 ? 0.534 -15.376 11.896 1.00 97.00 109 TYR A C 1
ATOM 855 O O . TYR A 1 109 ? 0.218 -16.180 11.027 1.00 97.00 109 TYR A O 1
ATOM 863 N N . LEU A 1 110 ? 0.675 -14.075 11.642 1.00 97.62 110 LEU A N 1
ATOM 864 C CA . LEU A 1 110 ? 0.594 -13.532 10.288 1.00 97.62 110 LEU A CA 1
ATOM 865 C C . LEU A 1 110 ? 2.008 -13.268 9.751 1.00 9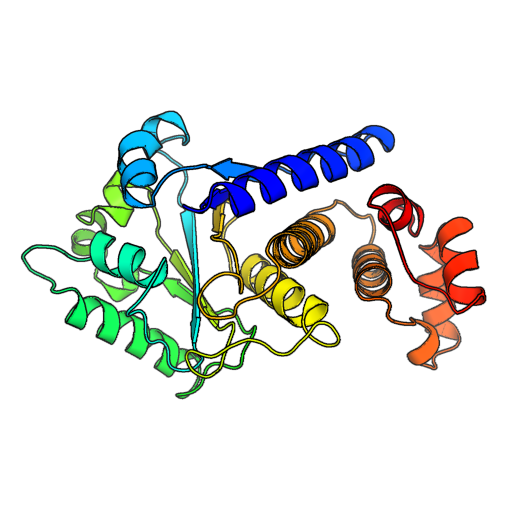7.62 110 LEU A C 1
ATOM 867 O O . LEU A 1 110 ? 2.670 -12.345 10.235 1.00 97.62 110 LEU A O 1
ATOM 871 N N . PRO A 1 111 ? 2.491 -14.049 8.768 1.00 97.06 111 PRO A N 1
ATOM 872 C CA . PRO A 1 111 ? 3.781 -13.818 8.136 1.00 97.06 111 PRO A CA 1
ATOM 873 C C . PRO A 1 111 ? 3.964 -12.375 7.670 1.00 97.06 111 PRO A C 1
ATOM 875 O O . PRO A 1 111 ? 3.046 -11.750 7.136 1.00 97.06 111 PRO A O 1
ATOM 878 N N . VAL A 1 112 ? 5.180 -11.862 7.854 1.00 95.88 112 VAL A N 1
ATOM 879 C CA . VAL A 1 112 ? 5.595 -10.555 7.334 1.00 95.88 112 VAL A CA 1
ATOM 880 C C . VAL A 1 112 ? 5.262 -10.455 5.841 1.00 95.88 112 VAL A C 1
ATOM 882 O O . VAL A 1 112 ? 5.425 -11.426 5.106 1.00 95.88 112 VAL A O 1
ATOM 885 N N . SER A 1 113 ? 4.799 -9.279 5.407 1.00 95.94 113 SER A N 1
ATOM 886 C CA . SER A 1 113 ? 4.286 -8.944 4.066 1.00 95.94 113 SER A CA 1
ATOM 887 C C . SER A 1 113 ? 2.940 -9.551 3.664 1.00 95.94 113 SER A C 1
ATOM 889 O O . SER A 1 113 ? 2.356 -9.096 2.681 1.00 95.94 113 SER A O 1
ATOM 891 N N . GLN A 1 114 ? 2.398 -10.525 4.401 1.00 96.88 114 GLN A N 1
ATOM 892 C CA . GLN A 1 114 ? 1.086 -11.076 4.077 1.00 96.88 114 GLN A CA 1
ATOM 893 C C . GLN A 1 114 ? -0.020 -10.103 4.496 1.00 96.88 114 GLN A C 1
ATOM 895 O O . GLN A 1 114 ? -0.174 -9.778 5.672 1.00 96.88 114 GLN A O 1
ATOM 900 N N . ALA A 1 115 ? -0.830 -9.668 3.533 1.00 97.88 115 ALA A N 1
ATOM 901 C CA . ALA A 1 115 ? -1.955 -8.783 3.794 1.00 97.88 115 ALA A CA 1
ATOM 902 C C . ALA A 1 115 ? -3.237 -9.579 4.066 1.00 97.88 115 ALA A C 1
ATOM 904 O O . ALA A 1 115 ? -3.569 -10.521 3.343 1.00 97.88 115 ALA A O 1
ATOM 905 N N . ILE A 1 116 ? -4.000 -9.157 5.073 1.00 97.62 116 ILE A N 1
ATOM 906 C CA . ILE A 1 116 ? -5.360 -9.640 5.310 1.00 97.62 116 ILE A CA 1
ATOM 907 C C . ILE A 1 116 ? -6.340 -8.478 5.393 1.00 97.62 116 ILE A C 1
ATOM 909 O O . ILE A 1 116 ? -6.029 -7.394 5.881 1.00 97.62 116 ILE A O 1
ATOM 913 N N . SER A 1 117 ? -7.555 -8.732 4.925 1.00 97.88 117 SER A N 1
ATOM 914 C CA . SER A 1 117 ? -8.667 -7.792 4.990 1.00 97.88 117 SER A CA 1
ATOM 915 C C . SER A 1 117 ? -9.558 -8.101 6.194 1.00 97.88 117 SER A C 1
ATOM 917 O O . SER A 1 117 ? -9.996 -9.242 6.382 1.00 97.88 117 SER A O 1
ATOM 919 N N . VAL A 1 118 ? -9.856 -7.081 6.992 1.00 98.12 118 VAL A N 1
ATOM 920 C CA . VAL A 1 118 ? -10.817 -7.112 8.097 1.00 98.12 118 VAL A CA 1
ATOM 921 C C . VAL A 1 118 ? -11.993 -6.207 7.740 1.00 98.12 118 VAL A C 1
ATOM 923 O O . VAL A 1 118 ? -11.822 -5.007 7.527 1.00 98.12 118 VAL A O 1
ATOM 926 N N . ASP A 1 119 ? -13.186 -6.796 7.680 1.00 97.75 119 ASP A N 1
ATOM 927 C CA . ASP A 1 119 ? -14.448 -6.078 7.503 1.00 97.75 119 ASP A CA 1
ATOM 928 C C . ASP A 1 119 ? -14.865 -5.468 8.848 1.00 97.75 119 ASP A C 1
ATOM 930 O O . ASP A 1 119 ? -15.184 -6.183 9.802 1.00 97.75 119 ASP A O 1
ATOM 934 N N . LEU A 1 120 ? -14.786 -4.141 8.948 1.00 97.88 120 LEU A N 1
ATOM 935 C CA . LEU A 1 120 ? -14.996 -3.430 10.204 1.00 97.88 120 LEU A CA 1
ATOM 936 C C . LEU A 1 120 ? -16.486 -3.358 10.600 1.00 97.88 120 LEU A C 1
ATOM 938 O O . LEU A 1 120 ? -16.777 -3.629 11.771 1.00 97.88 120 LEU A O 1
ATOM 942 N N . PRO A 1 121 ? -17.444 -3.073 9.687 1.00 97.19 121 PRO A N 1
ATOM 943 C CA . PRO A 1 121 ? -18.871 -3.223 9.973 1.00 97.19 121 PRO A CA 1
ATOM 944 C C . PRO A 1 121 ? -19.241 -4.618 10.487 1.00 97.19 121 PRO A C 1
ATOM 946 O O . PRO A 1 121 ? -19.918 -4.724 11.511 1.00 97.19 121 PRO A O 1
ATOM 949 N N . ALA A 1 122 ? -18.759 -5.686 9.845 1.00 97.56 122 ALA A N 1
ATOM 950 C CA . ALA A 1 122 ? -19.052 -7.054 10.269 1.00 97.56 122 ALA A CA 1
ATOM 951 C C . ALA A 1 122 ? -18.443 -7.382 11.644 1.00 97.56 122 ALA A C 1
ATOM 953 O O . ALA A 1 122 ? -19.092 -8.023 12.471 1.00 97.56 122 ALA A O 1
ATOM 954 N N . LEU A 1 123 ? -17.223 -6.908 11.922 1.00 97.38 123 LEU A N 1
ATOM 955 C CA . LEU A 1 123 ? -16.525 -7.167 13.186 1.00 97.38 123 LEU A CA 1
ATOM 956 C C . LEU A 1 123 ? -17.154 -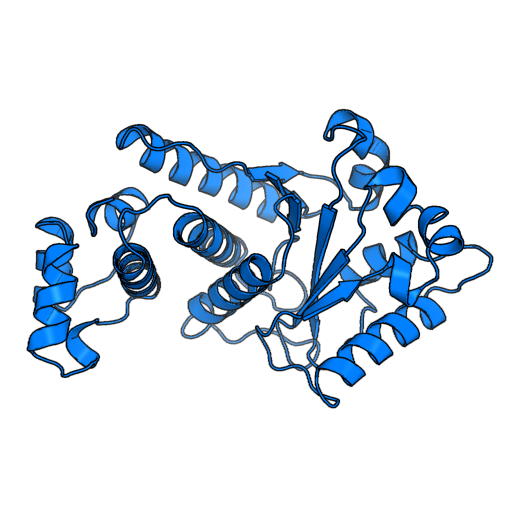6.436 14.387 1.00 97.38 123 LEU A C 1
ATOM 958 O O . LEU A 1 123 ? -17.192 -6.959 15.507 1.00 97.38 123 LEU A O 1
ATOM 962 N N . PHE A 1 124 ? -17.632 -5.207 14.180 1.00 96.19 124 PHE A N 1
ATOM 963 C CA . PHE A 1 124 ? -18.116 -4.337 15.259 1.00 96.19 124 PHE A CA 1
ATOM 964 C C . PHE A 1 124 ? -19.640 -4.174 15.319 1.00 96.19 124 PHE A C 1
ATOM 966 O O . PHE A 1 124 ? -20.125 -3.539 16.266 1.00 96.19 124 PHE A O 1
ATOM 973 N N . GLY A 1 125 ? -20.361 -4.757 14.357 1.00 96.31 125 GLY A N 1
ATOM 974 C CA . GLY A 1 125 ? -21.785 -4.559 14.103 1.00 96.31 125 GLY A CA 1
ATOM 975 C C . GLY A 1 125 ? -22.031 -3.275 13.309 1.00 96.31 125 GLY A C 1
ATOM 976 O O . GLY A 1 125 ? -21.632 -2.200 13.758 1.00 96.31 125 GLY A O 1
ATOM 977 N N . THR A 1 126 ? -22.711 -3.381 12.163 1.00 95.06 126 THR A N 1
ATOM 978 C CA . THR A 1 126 ? -22.881 -2.302 11.172 1.00 95.06 126 THR A CA 1
ATOM 979 C C . THR A 1 126 ? -23.336 -0.982 11.789 1.00 95.06 126 THR A C 1
ATOM 981 O O . THR A 1 126 ? -22.622 0.017 11.690 1.00 95.06 126 THR A O 1
ATOM 984 N N . ASP A 1 127 ? -24.460 -0.979 12.509 1.00 93.94 127 ASP A N 1
ATOM 985 C CA . ASP A 1 127 ? -25.009 0.248 13.102 1.00 93.94 127 ASP A CA 1
ATOM 986 C C . ASP A 1 127 ? -24.048 0.872 14.114 1.00 93.94 127 ASP A C 1
ATOM 988 O O . ASP A 1 127 ? -23.833 2.082 14.136 1.00 93.94 127 ASP A O 1
ATOM 992 N N . SER A 1 128 ? -23.406 0.038 14.934 1.00 93.56 128 SER A N 1
ATOM 993 C CA . SER A 1 128 ? -22.475 0.513 15.953 1.00 93.56 128 SER A CA 1
ATOM 994 C C . SER A 1 128 ? -21.164 1.024 15.351 1.00 93.56 128 SER A C 1
ATOM 996 O O . SER A 1 128 ? -20.582 1.981 15.861 1.00 93.56 128 SER A O 1
ATOM 998 N N . TYR A 1 129 ? -20.686 0.405 14.271 1.00 95.88 129 TYR A N 1
ATOM 999 C CA . TYR A 1 129 ? -19.478 0.823 13.567 1.00 95.88 129 TYR A CA 1
ATOM 1000 C C . TYR A 1 129 ? -19.685 2.131 12.797 1.00 95.88 129 TYR A C 1
ATOM 1002 O O . TYR A 1 129 ? -18.818 3.007 12.814 1.00 95.88 129 TYR A O 1
ATOM 1010 N N . HIS A 1 130 ? -20.861 2.328 12.199 1.00 94.94 130 HIS A N 1
ATOM 1011 C CA . HIS A 1 130 ? -21.185 3.562 11.483 1.00 94.94 130 HIS A CA 1
ATOM 1012 C C . HIS A 1 130 ? -21.241 4.804 12.390 1.00 94.94 130 HIS A C 1
ATOM 1014 O O . HIS A 1 130 ? -21.212 5.937 11.908 1.00 94.94 130 HIS A O 1
ATOM 1020 N N . LEU A 1 131 ? -21.268 4.623 13.714 1.00 94.00 131 LEU A N 1
ATOM 1021 C CA . LEU A 1 131 ? -21.185 5.720 14.676 1.00 94.00 131 LEU A CA 1
ATOM 1022 C C . LEU A 1 131 ? -19.750 6.191 14.964 1.00 94.00 131 LEU A C 1
ATOM 1024 O O . LEU A 1 131 ? -19.592 7.257 15.569 1.00 94.00 131 LEU A O 1
ATOM 1028 N N . THR A 1 132 ? -18.731 5.441 14.540 1.00 94.62 132 THR A N 1
ATOM 1029 C CA . THR A 1 132 ? -17.312 5.749 14.783 1.00 94.62 132 THR A CA 1
ATOM 1030 C C . THR A 1 132 ? -16.832 6.957 13.978 1.00 94.62 132 THR A C 1
ATOM 1032 O O . THR A 1 132 ? -17.394 7.285 12.930 1.00 94.62 132 THR A O 1
ATOM 1035 N N . GLN A 1 133 ? -15.774 7.628 14.450 1.00 92.81 133 GLN A N 1
ATOM 1036 C CA . GLN A 1 133 ? -15.172 8.740 13.702 1.00 92.81 133 GLN A CA 1
ATOM 1037 C C . GLN A 1 133 ? -14.556 8.248 12.395 1.00 92.81 133 GLN A C 1
ATOM 1039 O O . GLN A 1 133 ? -14.682 8.918 11.371 1.00 92.81 133 GLN A O 1
ATOM 1044 N N . LEU A 1 134 ? -13.968 7.049 12.414 1.00 93.62 134 LEU A N 1
ATOM 1045 C CA . LEU A 1 134 ? -13.372 6.440 11.234 1.00 93.62 134 LEU A CA 1
ATOM 1046 C C . LEU A 1 134 ? -14.394 6.287 10.090 1.00 93.62 134 LEU A C 1
ATOM 1048 O O . LEU A 1 134 ? -14.115 6.684 8.958 1.00 93.62 134 LEU A O 1
ATOM 1052 N N . TRP A 1 135 ? -15.608 5.807 10.385 1.00 93.56 135 TRP A N 1
ATOM 1053 C CA . TRP A 1 135 ? -16.679 5.747 9.387 1.00 93.56 135 TRP A CA 1
ATOM 1054 C C . TRP A 1 135 ? -17.234 7.127 9.029 1.00 93.56 135 TRP A C 1
ATOM 1056 O O . TRP A 1 135 ? -17.296 7.479 7.852 1.00 93.56 135 TRP A O 1
ATOM 1066 N N . LYS A 1 136 ? -17.628 7.927 10.029 1.00 91.12 136 LYS A N 1
ATOM 1067 C CA . LYS A 1 136 ? -18.296 9.222 9.812 1.00 91.12 136 LYS A CA 1
ATOM 1068 C C . LYS A 1 136 ? -17.461 10.196 8.992 1.00 91.12 136 LYS A C 1
ATOM 1070 O O . LYS A 1 136 ? -18.024 10.983 8.241 1.00 91.12 136 LYS A O 1
ATOM 1075 N N . ARG A 1 137 ? -16.138 10.164 9.162 1.00 89.12 137 ARG A N 1
ATOM 1076 C CA . ARG A 1 137 ? -15.216 11.102 8.517 1.00 89.12 137 ARG A CA 1
ATOM 1077 C C . ARG A 1 137 ? -14.590 10.541 7.250 1.00 89.12 137 ARG A C 1
ATOM 1079 O O . ARG A 1 137 ? -14.423 11.288 6.297 1.00 89.12 137 ARG A O 1
ATOM 1086 N N . LEU A 1 138 ? -14.232 9.255 7.237 1.00 89.44 138 LEU A N 1
ATOM 1087 C CA . LEU A 1 138 ? -13.443 8.665 6.148 1.00 89.44 138 LEU A CA 1
ATOM 1088 C C . LEU A 1 138 ? -14.170 7.569 5.362 1.00 89.44 138 LEU A C 1
ATOM 1090 O O . LEU A 1 138 ? -13.610 7.085 4.383 1.00 89.44 138 LEU A O 1
ATOM 1094 N N . ARG A 1 139 ? -15.377 7.151 5.776 1.00 92.31 139 ARG A N 1
ATOM 1095 C CA . ARG A 1 139 ? -16.136 6.043 5.157 1.00 92.31 139 ARG A CA 1
ATOM 1096 C C . ARG A 1 139 ? -15.304 4.764 5.006 1.00 92.31 139 ARG A C 1
ATOM 1098 O O . ARG A 1 139 ? -15.425 4.029 4.028 1.00 92.31 139 ARG A O 1
ATOM 1105 N N . VAL A 1 140 ? -14.412 4.503 5.958 1.00 94.81 140 VAL A N 1
ATOM 1106 C CA . VAL A 1 140 ? -13.563 3.311 5.906 1.00 94.81 140 VAL A CA 1
ATOM 1107 C C . VAL A 1 140 ? -14.386 2.103 6.338 1.00 94.81 140 VAL A C 1
ATOM 1109 O O . VAL A 1 140 ? -14.768 2.020 7.503 1.00 94.81 140 VAL A O 1
ATOM 1112 N N . SER A 1 141 ? -14.643 1.162 5.434 1.00 96.12 141 SER A N 1
ATOM 1113 C CA . SER A 1 141 ? -15.314 -0.114 5.741 1.00 96.12 141 SER A CA 1
ATOM 1114 C C . SER A 1 141 ? -14.328 -1.238 6.053 1.00 96.12 141 SER A C 1
ATOM 1116 O O . SER A 1 141 ? -14.702 -2.241 6.659 1.00 96.12 141 SER A O 1
ATOM 1118 N N . ARG A 1 142 ? -13.059 -1.089 5.664 1.00 97.81 142 ARG A N 1
ATOM 1119 C CA . ARG A 1 142 ? -12.090 -2.186 5.706 1.00 97.81 142 ARG A CA 1
ATOM 1120 C C . ARG A 1 142 ? -10.736 -1.754 6.247 1.00 97.81 142 ARG A C 1
ATOM 1122 O O . ARG A 1 142 ? -10.179 -0.747 5.816 1.00 97.81 142 ARG A O 1
ATOM 1129 N N . LEU A 1 143 ? -10.180 -2.567 7.138 1.00 98.44 143 LEU A N 1
ATOM 1130 C CA . LEU A 1 143 ? -8.780 -2.500 7.546 1.00 98.44 143 LEU A CA 1
ATOM 1131 C C . LEU A 1 143 ? -7.993 -3.548 6.755 1.00 98.44 143 LEU A C 1
ATOM 1133 O O . LEU A 1 143 ? -8.332 -4.728 6.791 1.00 98.44 143 LEU A O 1
ATOM 1137 N N . ILE A 1 144 ? -6.943 -3.126 6.059 1.00 98.50 144 ILE A N 1
ATOM 1138 C CA . ILE A 1 144 ? -5.963 -4.024 5.452 1.00 98.50 144 ILE A CA 1
ATOM 1139 C C . ILE A 1 144 ? -4.763 -4.089 6.387 1.00 98.50 144 ILE A C 1
ATOM 1141 O O . ILE A 1 144 ? -3.993 -3.135 6.499 1.00 98.50 144 ILE A O 1
ATOM 1145 N N . TYR A 1 145 ? -4.625 -5.202 7.094 1.00 98.56 145 TYR A N 1
ATOM 1146 C CA . TYR A 1 145 ? -3.519 -5.419 8.014 1.00 98.56 145 TYR A CA 1
ATOM 1147 C C . TYR A 1 145 ? -2.393 -6.149 7.288 1.00 98.56 145 TYR A C 1
ATOM 1149 O O . TYR A 1 145 ? -2.621 -7.221 6.728 1.00 98.56 145 TYR A O 1
ATOM 1157 N N . CYS A 1 146 ? -1.195 -5.568 7.275 1.00 98.19 146 CYS A N 1
ATOM 1158 C CA . CYS A 1 146 ? -0.032 -6.135 6.599 1.00 98.19 146 CYS A CA 1
ATOM 1159 C C . CYS A 1 146 ? 1.213 -5.911 7.466 1.00 98.19 146 CYS A C 1
ATOM 1161 O O . CYS A 1 146 ? 1.717 -4.785 7.533 1.00 98.19 146 CYS A O 1
ATOM 1163 N N . PRO A 1 147 ? 1.717 -6.947 8.154 1.00 97.19 147 PRO A N 1
ATOM 1164 C CA . PRO A 1 147 ? 2.807 -6.783 9.088 1.00 97.19 147 PRO A CA 1
ATOM 1165 C C . PRO A 1 147 ? 4.119 -6.551 8.347 1.00 97.19 147 PRO A C 1
ATOM 1167 O O . PRO A 1 147 ? 4.454 -7.260 7.399 1.00 97.19 147 PRO A O 1
ATOM 1170 N N . THR A 1 148 ? 4.881 -5.565 8.809 1.00 95.19 148 THR A N 1
ATOM 1171 C CA . THR A 1 148 ? 6.218 -5.268 8.264 1.00 95.19 148 THR A CA 1
ATOM 1172 C C . THR A 1 148 ? 7.331 -5.958 9.047 1.00 95.19 148 THR A C 1
ATOM 1174 O O . THR A 1 148 ? 8.448 -6.066 8.558 1.00 95.19 148 THR A O 1
ATOM 1177 N N . MET A 1 149 ? 7.026 -6.454 10.245 1.00 94.06 149 MET A N 1
ATOM 1178 C CA . MET A 1 149 ? 7.961 -7.069 11.187 1.00 94.06 149 MET A CA 1
ATOM 1179 C C . MET A 1 149 ? 7.238 -8.110 12.045 1.00 94.06 149 MET A C 1
ATOM 1181 O O . MET A 1 149 ? 6.016 -8.051 12.187 1.00 94.06 149 MET A O 1
ATOM 1185 N N . ALA A 1 150 ? 7.969 -9.053 12.641 1.00 95.12 150 ALA A N 1
ATOM 1186 C CA . ALA A 1 150 ? 7.358 -10.023 13.550 1.00 95.12 150 ALA A CA 1
ATOM 1187 C C . ALA A 1 150 ? 6.963 -9.371 14.882 1.00 95.12 150 ALA A C 1
ATOM 1189 O O . ALA A 1 150 ? 5.844 -9.542 15.361 1.00 95.12 150 ALA A O 1
ATOM 1190 N N . VAL A 1 151 ? 7.873 -8.574 15.437 1.00 95.19 151 VAL A N 1
ATOM 1191 C CA . VAL A 1 151 ? 7.703 -7.749 16.638 1.00 95.19 151 VAL A CA 1
ATOM 1192 C C . VAL A 1 151 ? 8.259 -6.348 16.367 1.00 95.19 151 VAL A C 1
ATOM 1194 O O . VAL A 1 151 ? 8.998 -6.189 15.399 1.00 95.19 151 VAL A O 1
ATOM 1197 N N . PRO A 1 152 ? 7.927 -5.324 17.174 1.00 94.56 152 PRO A N 1
ATOM 1198 C CA . PRO A 1 152 ? 8.471 -3.976 17.010 1.00 94.56 152 PRO A CA 1
ATOM 1199 C C . PRO A 1 152 ? 10.009 -3.930 17.047 1.00 94.56 152 PRO A C 1
ATOM 1201 O O . PRO A 1 152 ? 10.609 -3.930 18.119 1.00 94.56 152 PRO A O 1
ATOM 1204 N N . GLU A 1 153 ? 10.649 -3.859 15.879 1.00 92.38 153 GLU A N 1
ATOM 1205 C CA . GLU A 1 153 ? 12.107 -3.831 15.740 1.00 92.38 153 GLU A CA 1
ATOM 1206 C C . GLU A 1 153 ? 12.563 -3.108 14.463 1.00 92.38 153 GLU A C 1
ATOM 1208 O O . GLU A 1 153 ? 11.761 -2.762 13.592 1.00 92.38 153 GLU A O 1
ATOM 1213 N N . ARG A 1 154 ? 13.874 -2.851 14.360 1.00 91.75 154 ARG A N 1
ATOM 1214 C CA . ARG A 1 154 ? 14.477 -2.266 13.156 1.00 91.75 154 ARG A CA 1
ATOM 1215 C C . ARG A 1 154 ? 14.494 -3.303 12.039 1.00 91.75 154 ARG A C 1
ATOM 1217 O O . ARG A 1 154 ? 14.931 -4.430 12.247 1.00 91.75 154 ARG A O 1
ATOM 1224 N N . LEU A 1 155 ? 14.070 -2.895 10.850 1.00 89.31 155 LEU A N 1
ATOM 1225 C CA . LEU A 1 155 ? 14.095 -3.756 9.676 1.00 89.31 155 LEU A CA 1
ATOM 1226 C C . LEU A 1 155 ? 15.541 -3.949 9.186 1.00 89.31 155 LEU A C 1
ATOM 1228 O O . LEU A 1 155 ? 16.361 -3.037 9.342 1.00 89.31 155 LEU A O 1
ATOM 1232 N N . PRO A 1 156 ? 15.872 -5.118 8.603 1.00 80.12 156 PRO A N 1
ATOM 1233 C CA . PRO A 1 156 ? 17.215 -5.401 8.113 1.00 80.12 156 PRO A CA 1
ATOM 1234 C C . PRO A 1 156 ? 17.701 -4.346 7.116 1.00 80.12 156 PRO A C 1
ATOM 1236 O O . PRO A 1 156 ? 16.914 -3.780 6.353 1.00 80.12 156 PRO A O 1
ATOM 1239 N N . ALA A 1 157 ? 19.017 -4.120 7.110 1.00 65.44 157 ALA A N 1
ATOM 1240 C CA . ALA A 1 157 ? 19.672 -3.215 6.175 1.00 65.44 157 ALA A CA 1
ATOM 1241 C C . ALA A 1 157 ? 19.494 -3.652 4.703 1.00 65.44 157 ALA A C 1
ATOM 1243 O O . ALA A 1 157 ? 19.145 -4.791 4.393 1.00 65.44 157 ALA A O 1
ATOM 1244 N N . GLU A 1 158 ? 19.792 -2.710 3.811 1.00 60.12 158 GLU A N 1
ATOM 1245 C CA . GLU A 1 158 ? 19.301 -2.511 2.437 1.00 60.12 158 GLU A CA 1
ATOM 1246 C C . GLU A 1 158 ? 19.250 -3.697 1.450 1.00 60.12 158 GLU A C 1
ATOM 1248 O O . GLU A 1 158 ? 18.636 -3.556 0.395 1.00 60.12 158 GLU A O 1
ATOM 1253 N N . SER A 1 159 ? 19.866 -4.851 1.717 1.00 51.91 159 SER A N 1
ATOM 1254 C CA . SER A 1 159 ? 19.958 -5.948 0.736 1.00 51.91 159 SER A CA 1
ATOM 1255 C C . SER A 1 159 ? 18.686 -6.799 0.601 1.00 51.91 159 SER A C 1
ATOM 1257 O O . SER A 1 159 ? 18.519 -7.475 -0.412 1.00 51.91 159 SER A O 1
ATOM 1259 N N . THR A 1 160 ? 17.777 -6.759 1.582 1.00 59.59 160 THR A N 1
ATOM 1260 C CA . THR A 1 160 ? 16.484 -7.492 1.564 1.00 59.59 160 THR A CA 1
ATOM 1261 C C . THR A 1 160 ? 15.262 -6.573 1.641 1.00 59.59 160 THR A C 1
ATOM 1263 O O . THR A 1 160 ? 14.135 -6.990 1.380 1.00 59.59 160 THR A O 1
ATOM 1266 N N . THR A 1 161 ? 15.488 -5.299 1.952 1.00 60.78 161 THR A N 1
ATOM 1267 C CA . THR A 1 161 ? 14.459 -4.289 2.190 1.00 60.78 161 THR A CA 1
ATOM 1268 C C . THR A 1 161 ? 13.588 -3.942 0.973 1.00 60.78 161 THR A C 1
ATOM 1270 O O . THR A 1 161 ? 12.379 -3.809 1.177 1.00 60.78 161 THR A O 1
ATOM 1273 N N . PRO A 1 162 ? 14.124 -3.820 -0.266 1.00 66.50 162 PRO A N 1
ATOM 1274 C CA . PRO A 1 162 ? 13.308 -3.420 -1.415 1.00 66.50 162 PRO A CA 1
ATOM 1275 C C . PRO A 1 162 ? 12.165 -4.397 -1.678 1.00 66.50 162 PRO A C 1
ATOM 1277 O O . PRO A 1 162 ? 11.036 -3.990 -1.924 1.00 66.50 162 PRO A O 1
ATOM 1280 N N . THR A 1 163 ? 12.442 -5.698 -1.542 1.00 86.81 163 THR A N 1
ATOM 1281 C CA . THR A 1 163 ? 11.439 -6.754 -1.699 1.00 86.81 163 THR A CA 1
ATOM 1282 C C . THR A 1 163 ? 10.378 -6.683 -0.607 1.00 86.81 163 THR A C 1
ATOM 1284 O O . THR A 1 163 ? 9.201 -6.768 -0.918 1.00 86.81 163 THR A O 1
ATOM 1287 N N . LEU A 1 164 ? 10.751 -6.429 0.651 1.00 93.12 164 LEU A N 1
ATOM 1288 C CA . LEU A 1 164 ? 9.781 -6.393 1.748 1.00 93.12 164 LEU A CA 1
ATOM 1289 C C . LEU A 1 164 ? 8.695 -5.324 1.552 1.00 93.12 164 LEU A C 1
ATOM 1291 O O . LEU A 1 164 ? 7.506 -5.632 1.636 1.00 93.12 164 LEU A O 1
ATOM 1295 N N . ILE A 1 165 ? 9.084 -4.064 1.331 1.00 95.31 165 ILE A N 1
ATOM 1296 C CA . ILE A 1 165 ? 8.110 -2.967 1.209 1.00 95.31 165 ILE A CA 1
ATOM 1297 C C . ILE A 1 165 ? 7.307 -3.106 -0.081 1.00 95.31 165 ILE A C 1
ATOM 1299 O O . ILE A 1 165 ? 6.090 -2.910 -0.062 1.00 95.31 165 ILE A O 1
ATOM 1303 N N . PHE A 1 166 ? 7.968 -3.508 -1.168 1.00 96.25 166 PHE A N 1
ATOM 1304 C CA . PHE A 1 166 ? 7.308 -3.830 -2.424 1.00 96.25 166 PHE A CA 1
ATOM 1305 C C . PHE A 1 166 ? 6.226 -4.904 -2.233 1.00 96.25 166 PHE A C 1
ATOM 1307 O O . PHE A 1 166 ? 5.067 -4.664 -2.570 1.00 96.25 166 PHE A O 1
ATOM 1314 N N . ASP A 1 167 ? 6.569 -6.039 -1.618 1.00 96.69 167 ASP A N 1
ATOM 1315 C CA . ASP A 1 167 ? 5.661 -7.170 -1.397 1.00 96.69 167 ASP A CA 1
ATOM 1316 C C . ASP A 1 167 ? 4.503 -6.801 -0.464 1.00 96.69 167 ASP A C 1
ATOM 1318 O O . ASP A 1 167 ? 3.362 -7.181 -0.723 1.00 96.69 167 ASP A O 1
ATOM 1322 N N . CYS A 1 168 ? 4.757 -6.007 0.586 1.00 97.56 168 CYS A N 1
ATOM 1323 C CA . CYS A 1 168 ? 3.697 -5.494 1.459 1.00 97.56 168 CYS A CA 1
ATOM 1324 C C . CYS A 1 168 ? 2.647 -4.728 0.650 1.00 97.56 168 CYS A C 1
ATOM 1326 O O . CYS A 1 168 ? 1.451 -5.003 0.754 1.00 97.56 168 CYS A O 1
ATOM 1328 N N . ILE A 1 169 ? 3.085 -3.766 -0.169 1.00 98.12 169 ILE A N 1
ATOM 1329 C CA . ILE A 1 169 ? 2.166 -2.955 -0.968 1.00 98.12 169 ILE A CA 1
ATOM 1330 C C . ILE A 1 169 ? 1.492 -3.795 -2.051 1.00 98.12 169 ILE A C 1
ATOM 1332 O O . ILE A 1 169 ? 0.283 -3.673 -2.235 1.00 98.12 169 ILE A O 1
ATOM 1336 N N . TRP A 1 170 ? 2.223 -4.691 -2.712 1.00 97.88 170 TRP A N 1
ATOM 1337 C CA . TRP A 1 170 ? 1.658 -5.615 -3.695 1.00 97.88 170 TRP A CA 1
ATOM 1338 C C . TRP A 1 170 ? 0.523 -6.458 -3.097 1.00 97.88 170 TRP A C 1
ATOM 1340 O O . TRP A 1 170 ? -0.582 -6.511 -3.640 1.00 97.88 170 TRP A O 1
ATOM 1350 N N . ASN A 1 171 ? 0.757 -7.058 -1.929 1.00 98.00 171 ASN A N 1
ATOM 1351 C CA . ASN A 1 171 ? -0.237 -7.877 -1.244 1.00 98.00 171 ASN A CA 1
ATOM 1352 C C . ASN A 1 171 ? -1.424 -7.052 -0.746 1.00 98.00 171 ASN A C 1
ATOM 1354 O O . ASN A 1 171 ? -2.561 -7.506 -0.857 1.00 98.00 171 ASN A O 1
ATOM 1358 N N . ILE A 1 172 ? -1.190 -5.830 -0.261 1.00 98.31 172 ILE A N 1
ATOM 1359 C CA . ILE A 1 172 ? -2.256 -4.886 0.093 1.00 98.31 172 ILE A CA 1
ATOM 1360 C C . ILE A 1 172 ? -3.164 -4.612 -1.108 1.00 98.31 172 ILE A C 1
ATOM 1362 O O . ILE A 1 172 ? -4.387 -4.670 -0.976 1.00 98.31 172 ILE A O 1
ATOM 1366 N N . LEU A 1 173 ? -2.584 -4.337 -2.279 1.00 97.12 173 LEU A N 1
ATOM 1367 C CA . LEU A 1 173 ? -3.347 -4.028 -3.486 1.00 97.12 173 LEU A CA 1
ATOM 1368 C C . LEU A 1 173 ? -4.226 -5.210 -3.917 1.00 97.12 173 LEU A C 1
ATOM 1370 O O . LEU A 1 173 ? -5.371 -4.989 -4.301 1.00 97.12 173 LEU A O 1
ATOM 1374 N N . ASN A 1 174 ? -3.757 -6.450 -3.742 1.00 96.00 174 ASN A N 1
ATOM 1375 C CA . ASN A 1 174 ? -4.516 -7.663 -4.074 1.00 96.00 174 ASN A CA 1
ATOM 1376 C C . ASN A 1 174 ? -5.763 -7.898 -3.201 1.00 96.00 174 ASN A C 1
ATOM 1378 O O . ASN A 1 174 ? -6.667 -8.616 -3.623 1.00 96.00 174 ASN A O 1
ATOM 1382 N N . VAL A 1 175 ? -5.830 -7.323 -1.995 1.00 95.62 175 VAL A N 1
ATOM 1383 C CA . VAL A 1 175 ? -6.948 -7.538 -1.049 1.00 95.62 175 VAL A CA 1
ATOM 1384 C C . VAL A 1 175 ? -7.770 -6.275 -0.759 1.00 95.62 175 VAL A C 1
ATOM 1386 O O . VAL A 1 175 ? -8.737 -6.310 0.013 1.00 95.62 175 VAL A O 1
ATOM 1389 N N . SER A 1 176 ? -7.382 -5.143 -1.344 1.00 92.12 176 SER A N 1
ATOM 1390 C CA . SER A 1 176 ? -7.982 -3.833 -1.086 1.00 92.12 176 SER A CA 1
ATOM 1391 C C . SER A 1 176 ? -9.076 -3.466 -2.088 1.00 92.12 176 SER A C 1
ATOM 1393 O O . SER A 1 176 ? -9.211 -4.061 -3.154 1.00 92.12 176 SER A O 1
ATOM 1395 N N . ASN A 1 177 ? -9.878 -2.462 -1.730 1.00 85.31 177 ASN A N 1
ATOM 1396 C CA . ASN A 1 177 ? -10.786 -1.811 -2.672 1.00 85.31 177 ASN A CA 1
ATOM 1397 C C . ASN A 1 177 ? -10.022 -0.775 -3.511 1.00 85.31 177 ASN A C 1
ATOM 1399 O O . ASN A 1 177 ? -8.936 -0.332 -3.142 1.00 85.31 177 ASN A O 1
ATOM 1403 N N . SER A 1 178 ? -10.641 -0.277 -4.585 1.00 86.00 178 SER A N 1
ATOM 1404 C CA . SER A 1 178 ? -10.042 0.753 -5.448 1.00 86.00 178 SER A CA 1
ATOM 1405 C C . SER A 1 178 ? -9.661 2.047 -4.714 1.00 86.00 178 SER A C 1
ATOM 1407 O O . SER A 1 178 ? -8.853 2.821 -5.231 1.00 86.00 178 SER A O 1
ATOM 1409 N N . ASN A 1 179 ? -10.256 2.316 -3.546 1.00 92.62 179 ASN A N 1
ATOM 1410 C CA . ASN A 1 179 ? -9.965 3.472 -2.705 1.00 92.62 179 ASN A CA 1
ATOM 1411 C C . ASN A 1 179 ? -9.267 3.040 -1.418 1.00 92.62 179 ASN A C 1
ATOM 1413 O O . ASN A 1 179 ? -9.842 2.307 -0.611 1.00 92.62 179 ASN A O 1
ATOM 1417 N N . ILE A 1 180 ? -8.035 3.504 -1.223 1.00 95.12 180 ILE A N 1
ATOM 1418 C CA . ILE A 1 180 ? -7.178 3.017 -0.144 1.00 95.12 180 ILE A CA 1
ATOM 1419 C C . ILE A 1 180 ? -6.327 4.133 0.458 1.00 95.12 180 ILE A C 1
ATOM 1421 O O . ILE A 1 180 ? -5.816 4.996 -0.256 1.00 95.12 180 ILE A O 1
ATOM 1425 N N . ILE A 1 181 ? -6.182 4.110 1.780 1.00 95.50 181 ILE A N 1
ATOM 1426 C CA . ILE A 1 181 ? -5.322 5.004 2.556 1.00 95.50 181 ILE A CA 1
ATOM 1427 C C . ILE A 1 181 ? -4.103 4.208 3.020 1.00 95.50 181 ILE A C 1
ATOM 1429 O O . ILE A 1 181 ? -4.252 3.215 3.731 1.00 95.50 181 ILE A O 1
ATOM 1433 N N . ILE A 1 182 ? -2.907 4.651 2.637 1.00 96.94 182 ILE A N 1
ATOM 1434 C CA . ILE A 1 182 ? -1.641 3.960 2.895 1.00 96.94 182 ILE A CA 1
ATOM 1435 C C . ILE A 1 182 ? -0.682 4.907 3.643 1.00 96.94 182 ILE A C 1
ATOM 1437 O O . ILE A 1 182 ? -0.333 5.958 3.102 1.00 96.94 182 ILE A O 1
ATOM 1441 N N . PRO A 1 183 ? -0.248 4.590 4.876 1.00 96.12 183 PRO A N 1
ATOM 1442 C CA . PRO A 1 183 ? 0.796 5.352 5.570 1.00 96.12 183 PRO A CA 1
ATOM 1443 C C . PRO A 1 183 ? 2.204 5.056 5.033 1.00 96.12 183 PRO A C 1
ATOM 1445 O O . PRO A 1 183 ? 2.366 4.191 4.179 1.00 96.12 183 PRO A O 1
ATOM 1448 N N . GLY A 1 184 ? 3.247 5.731 5.529 1.00 95.12 184 GLY A N 1
ATOM 1449 C CA . GLY A 1 184 ? 4.630 5.335 5.245 1.00 95.12 184 GLY A CA 1
ATOM 1450 C C . GLY A 1 184 ? 4.960 3.963 5.848 1.00 95.12 184 GLY A C 1
ATOM 1451 O O . GLY A 1 184 ? 4.984 3.805 7.069 1.00 95.12 184 GLY A O 1
ATOM 1452 N N . PHE A 1 185 ? 5.225 2.960 5.007 1.00 95.06 185 PHE A N 1
ATOM 1453 C CA . PHE A 1 185 ? 5.567 1.605 5.457 1.00 95.06 185 PHE A CA 1
ATOM 1454 C C . PHE A 1 185 ? 7.054 1.496 5.832 1.00 95.06 185 PHE A C 1
ATOM 1456 O O . PHE A 1 185 ? 7.930 1.943 5.096 1.00 95.06 185 PHE A O 1
ATOM 1463 N N . GLY A 1 186 ? 7.346 0.893 6.989 1.00 92.12 186 GLY A N 1
ATOM 1464 C CA . GLY A 1 186 ? 8.708 0.564 7.441 1.00 92.12 186 GLY A CA 1
ATOM 1465 C C . GLY A 1 186 ? 9.583 1.735 7.921 1.00 92.12 186 GLY A C 1
ATOM 1466 O O . GLY A 1 186 ? 10.672 1.507 8.441 1.00 92.12 186 GLY A O 1
ATOM 1467 N N . THR A 1 187 ? 9.126 2.984 7.817 1.00 92.12 187 THR A N 1
ATOM 1468 C CA . THR A 1 187 ? 9.918 4.191 8.140 1.00 92.12 187 THR A CA 1
ATOM 1469 C C . THR A 1 187 ? 9.887 4.601 9.616 1.00 92.12 187 THR A C 1
ATOM 1471 O O . THR A 1 187 ? 10.778 5.315 10.068 1.00 92.12 187 THR A O 1
ATOM 1474 N N . GLY A 1 188 ? 8.868 4.170 10.367 1.00 90.50 188 GLY A N 1
ATOM 1475 C CA . GLY A 1 188 ? 8.712 4.445 11.799 1.00 90.50 188 GLY A CA 1
ATOM 1476 C C . GLY A 1 188 ? 9.648 3.591 12.659 1.00 90.50 188 GLY A C 1
ATOM 1477 O O . GLY A 1 188 ? 10.866 3.741 12.611 1.00 90.50 188 GLY A O 1
ATOM 1478 N N . VAL A 1 189 ? 9.081 2.660 13.436 1.00 91.56 189 VAL A N 1
ATOM 1479 C CA . VAL A 1 189 ? 9.859 1.714 14.267 1.00 91.56 189 VAL A CA 1
ATOM 1480 C C . VAL A 1 189 ? 10.874 0.930 13.429 1.00 91.56 189 VAL A C 1
ATOM 1482 O O . VAL A 1 189 ? 12.020 0.772 13.845 1.00 91.56 189 VAL A O 1
ATOM 1485 N N . GLY A 1 190 ? 10.472 0.528 12.218 1.00 91.12 190 GLY A N 1
ATOM 1486 C CA . GLY A 1 190 ? 11.313 -0.213 11.278 1.00 91.12 190 GLY A CA 1
ATOM 1487 C C . GLY A 1 190 ? 12.562 0.547 10.840 1.00 91.12 190 GLY A C 1
ATOM 1488 O O . GLY A 1 190 ? 13.583 -0.071 10.548 1.00 91.12 190 GLY A O 1
ATOM 1489 N N . GLY A 1 191 ? 12.532 1.882 10.875 1.00 91.69 191 GLY A N 1
ATOM 1490 C CA . GLY A 1 191 ? 13.726 2.692 10.701 1.00 91.69 191 GLY A CA 1
ATOM 1491 C C . GLY A 1 191 ? 14.309 2.737 9.296 1.00 91.69 191 GLY A C 1
ATOM 1492 O O . GLY A 1 191 ? 15.481 3.089 9.168 1.00 91.69 191 GLY A O 1
ATOM 1493 N N . LEU A 1 192 ? 13.540 2.365 8.274 1.00 91.62 192 LEU A N 1
ATOM 1494 C CA . LEU A 1 192 ? 14.002 2.404 6.892 1.00 91.62 192 LEU A CA 1
ATOM 1495 C C . LEU A 1 192 ? 14.215 3.829 6.395 1.00 91.62 192 LEU A C 1
ATOM 1497 O O . LEU A 1 192 ? 13.519 4.764 6.801 1.00 91.62 192 LEU A O 1
ATOM 1501 N N . ASP A 1 193 ? 15.140 3.971 5.445 1.00 92.31 193 ASP A N 1
ATOM 1502 C CA . ASP A 1 193 ? 15.282 5.214 4.705 1.00 92.31 193 ASP A CA 1
ATOM 1503 C C . ASP A 1 193 ? 13.970 5.545 3.985 1.00 92.31 193 ASP A C 1
ATOM 1505 O O . ASP A 1 193 ? 13.483 4.807 3.125 1.00 92.31 193 ASP A O 1
ATOM 1509 N N . SER A 1 194 ? 13.399 6.688 4.351 1.00 93.81 194 SER A N 1
ATOM 1510 C CA . SER A 1 194 ? 12.100 7.112 3.839 1.00 93.81 194 SER A CA 1
ATOM 1511 C C . SER A 1 194 ? 12.076 7.333 2.331 1.00 93.81 194 SER A C 1
ATOM 1513 O O . SER A 1 194 ? 11.008 7.212 1.740 1.00 93.81 194 SER A O 1
ATOM 1515 N N . LYS A 1 195 ? 13.205 7.673 1.695 1.00 93.88 195 LYS A N 1
ATOM 1516 C CA . LYS A 1 195 ? 13.246 7.859 0.240 1.00 93.88 195 LYS A CA 1
ATOM 1517 C C . LYS A 1 195 ? 13.131 6.508 -0.461 1.00 93.88 195 LYS A C 1
ATOM 1519 O O . LYS A 1 195 ? 12.308 6.366 -1.361 1.00 93.88 195 LYS A O 1
ATOM 1524 N N . LYS A 1 196 ? 13.903 5.513 -0.013 1.00 91.81 196 LYS A N 1
ATOM 1525 C CA . LYS A 1 196 ? 13.847 4.137 -0.531 1.00 91.81 196 LYS A CA 1
ATOM 1526 C C . LYS A 1 196 ? 12.482 3.495 -0.307 1.00 91.81 196 LYS A C 1
ATOM 1528 O O . LYS A 1 196 ? 11.861 3.083 -1.279 1.00 91.81 196 LYS A O 1
ATOM 1533 N N . ALA A 1 197 ? 11.968 3.526 0.924 1.00 93.94 197 ALA A N 1
ATOM 1534 C CA . ALA A 1 197 ? 10.667 2.937 1.242 1.00 93.94 197 ALA A CA 1
ATOM 1535 C C . ALA A 1 197 ? 9.538 3.525 0.377 1.00 93.94 197 ALA A C 1
ATOM 1537 O O . ALA A 1 197 ? 8.734 2.787 -0.182 1.00 93.94 197 ALA A O 1
ATOM 1538 N N . VAL A 1 198 ? 9.504 4.850 0.198 1.00 95.81 198 VAL A N 1
ATOM 1539 C CA . VAL A 1 198 ? 8.511 5.501 -0.670 1.00 95.81 198 VAL A CA 1
ATOM 1540 C C . VAL A 1 198 ? 8.661 5.080 -2.134 1.00 95.81 198 VAL A C 1
ATOM 1542 O O . VAL A 1 198 ? 7.651 4.837 -2.797 1.00 95.81 198 VAL A O 1
ATOM 1545 N N . LYS A 1 199 ? 9.897 4.971 -2.635 1.00 95.50 199 LYS A N 1
ATOM 1546 C CA . LYS A 1 199 ? 10.163 4.491 -3.995 1.00 95.50 199 LYS A CA 1
ATOM 1547 C C . LYS A 1 199 ? 9.635 3.065 -4.190 1.00 95.50 199 LYS A C 1
ATOM 1549 O O . LYS A 1 199 ? 8.933 2.827 -5.167 1.00 95.50 199 LYS A O 1
ATOM 1554 N N . ASP A 1 200 ? 9.875 2.168 -3.232 1.00 95.19 200 ASP A N 1
ATOM 1555 C CA . ASP A 1 200 ? 9.370 0.785 -3.258 1.00 95.19 200 ASP A CA 1
ATOM 1556 C C . ASP A 1 200 ? 7.839 0.727 -3.243 1.00 95.19 200 ASP A C 1
ATOM 1558 O O . ASP A 1 200 ? 7.232 -0.014 -4.019 1.00 95.19 200 ASP A O 1
ATOM 1562 N N . MET A 1 201 ? 7.196 1.563 -2.420 1.00 97.38 201 MET A N 1
ATOM 1563 C CA . MET A 1 201 ? 5.736 1.656 -2.385 1.00 97.38 201 MET A CA 1
ATOM 1564 C C . MET A 1 201 ? 5.155 2.123 -3.727 1.00 97.38 201 MET A C 1
ATOM 1566 O O . MET A 1 201 ? 4.174 1.559 -4.213 1.00 97.38 201 MET A O 1
ATOM 1570 N N . ILE A 1 202 ? 5.750 3.155 -4.334 1.00 97.69 202 ILE A N 1
ATOM 1571 C CA . ILE A 1 202 ? 5.296 3.694 -5.622 1.00 97.69 202 ILE A CA 1
ATOM 1572 C C . ILE A 1 202 ? 5.569 2.710 -6.756 1.00 97.69 202 ILE A C 1
ATOM 1574 O O . ILE A 1 202 ? 4.716 2.568 -7.626 1.00 97.69 202 ILE A O 1
ATOM 1578 N N . ALA A 1 203 ? 6.692 1.991 -6.731 1.00 97.00 203 ALA A N 1
ATOM 1579 C CA . ALA A 1 203 ? 6.991 0.956 -7.713 1.00 97.00 203 ALA A CA 1
ATOM 1580 C C . ALA A 1 203 ? 5.945 -0.163 -7.697 1.00 97.00 203 ALA A C 1
ATOM 1582 O O . ALA A 1 203 ? 5.437 -0.534 -8.754 1.00 97.00 203 ALA A O 1
ATOM 1583 N N . ALA A 1 204 ? 5.578 -0.661 -6.511 1.00 97.31 204 ALA A N 1
ATOM 1584 C CA . ALA A 1 204 ? 4.542 -1.682 -6.376 1.00 97.31 204 ALA A CA 1
ATOM 1585 C C . ALA A 1 204 ? 3.199 -1.198 -6.937 1.00 97.31 204 ALA A C 1
ATOM 1587 O O . ALA A 1 204 ? 2.579 -1.897 -7.734 1.00 97.31 204 ALA A O 1
ATOM 1588 N N . ILE A 1 205 ? 2.784 0.027 -6.596 1.00 97.69 205 ILE A N 1
ATOM 1589 C CA . ILE A 1 205 ? 1.544 0.626 -7.112 1.00 97.69 205 ILE A CA 1
ATOM 1590 C C . ILE A 1 205 ? 1.597 0.809 -8.626 1.00 97.69 205 ILE A C 1
ATOM 1592 O O . ILE A 1 205 ? 0.646 0.440 -9.312 1.00 97.69 205 ILE A O 1
ATOM 1596 N N . LEU A 1 206 ? 2.692 1.361 -9.150 1.00 97.19 206 LEU A N 1
ATOM 1597 C CA . LEU A 1 206 ? 2.892 1.562 -10.579 1.00 97.19 206 LEU A CA 1
ATOM 1598 C C . LEU A 1 206 ? 2.728 0.244 -11.328 1.00 97.19 206 LEU A C 1
ATOM 1600 O O . LEU A 1 206 ? 1.880 0.142 -12.202 1.00 97.19 206 LEU A O 1
ATOM 1604 N N . ILE A 1 207 ? 3.520 -0.765 -10.972 1.00 96.62 207 ILE A N 1
ATOM 1605 C CA . ILE A 1 207 ? 3.572 -2.022 -11.721 1.00 96.62 207 ILE A CA 1
ATOM 1606 C C . ILE A 1 207 ? 2.262 -2.804 -11.577 1.00 96.62 207 ILE A C 1
ATOM 1608 O O . ILE A 1 207 ? 1.819 -3.445 -12.527 1.00 96.62 207 ILE A O 1
ATOM 1612 N N . HIS A 1 208 ? 1.612 -2.734 -10.414 1.00 95.94 208 HIS A N 1
ATOM 1613 C CA . HIS A 1 208 ? 0.321 -3.386 -10.193 1.00 95.94 208 HIS A CA 1
ATOM 1614 C C . HIS A 1 208 ? -0.791 -2.764 -11.048 1.00 95.94 208 HIS A C 1
ATOM 1616 O O . HIS A 1 208 ? -1.577 -3.483 -11.671 1.00 95.94 208 HIS A O 1
ATOM 1622 N N . THR A 1 209 ? -0.823 -1.429 -11.121 1.00 94.19 209 THR A N 1
ATOM 1623 C CA . THR A 1 209 ? -1.937 -0.675 -11.721 1.00 94.19 209 THR A CA 1
ATOM 1624 C C . THR A 1 209 ? -1.733 -0.274 -13.175 1.00 94.19 209 THR A C 1
ATOM 1626 O O . THR A 1 209 ? -2.712 0.091 -13.823 1.00 94.19 209 THR A O 1
ATOM 1629 N N . ILE A 1 210 ? -0.507 -0.343 -13.700 1.00 94.12 210 ILE A N 1
ATOM 1630 C CA . ILE A 1 210 ? -0.241 -0.018 -15.100 1.00 94.12 210 ILE A CA 1
ATOM 1631 C C . ILE A 1 210 ? -1.028 -0.955 -16.015 1.00 94.12 210 ILE A C 1
ATOM 1633 O O . ILE A 1 210 ? -1.084 -2.169 -15.797 1.00 94.12 210 ILE A O 1
ATOM 1637 N N . GLU A 1 211 ? -1.664 -0.386 -17.033 1.00 90.06 211 GLU A N 1
ATOM 1638 C CA . GLU A 1 211 ? -2.311 -1.180 -18.067 1.00 90.06 211 GLU A CA 1
ATOM 1639 C C . GLU A 1 211 ? -1.227 -1.869 -18.896 1.00 90.06 211 GLU A C 1
ATOM 1641 O O . GLU A 1 211 ? -0.252 -1.250 -19.323 1.00 90.06 211 GLU A O 1
ATOM 1646 N N . SER A 1 212 ? -1.373 -3.175 -19.083 1.00 86.50 212 SER A N 1
ATOM 1647 C CA . SER A 1 212 ? -0.489 -3.960 -19.929 1.00 86.50 212 SER A CA 1
ATOM 1648 C C . SER A 1 212 ? -1.313 -4.939 -20.744 1.00 86.50 212 SER A C 1
ATOM 1650 O O . SER A 1 212 ? -2.311 -5.487 -20.281 1.00 86.50 212 SER A O 1
ATOM 1652 N N . ASN A 1 213 ? -0.857 -5.204 -21.964 1.00 80.69 213 ASN A N 1
ATOM 1653 C CA . ASN A 1 213 ? -1.495 -6.182 -22.845 1.00 80.69 213 ASN A CA 1
ATOM 1654 C C . ASN A 1 213 ? -1.340 -7.634 -22.344 1.00 80.69 213 ASN A C 1
ATOM 1656 O O . ASN A 1 213 ? -1.989 -8.541 -22.861 1.00 80.69 213 ASN A O 1
ATOM 1660 N N . ASN A 1 214 ? -0.452 -7.871 -21.369 1.00 86.06 214 ASN A N 1
ATOM 1661 C CA . ASN A 1 214 ? -0.180 -9.184 -20.790 1.00 86.06 214 ASN A CA 1
ATOM 1662 C C . ASN A 1 214 ? 0.329 -9.063 -19.338 1.00 86.06 214 ASN A C 1
ATOM 1664 O O . ASN A 1 214 ? 1.082 -8.142 -19.011 1.00 86.06 214 ASN A O 1
ATOM 1668 N N . GLU A 1 215 ? -0.026 -10.025 -18.485 1.00 88.12 215 GLU A N 1
ATOM 1669 C CA . GLU A 1 215 ? 0.471 -10.155 -17.107 1.00 88.12 215 GLU A CA 1
ATOM 1670 C C . GLU A 1 215 ? 1.988 -10.415 -17.036 1.00 88.12 215 GLU A C 1
ATOM 1672 O O . GLU A 1 215 ? 2.664 -9.932 -16.127 1.00 88.12 215 GLU A O 1
ATOM 1677 N N . LEU A 1 216 ? 2.566 -11.086 -18.040 1.00 89.06 216 LEU A N 1
ATOM 1678 C CA . LEU A 1 216 ? 4.014 -11.297 -18.147 1.00 89.06 216 LEU A CA 1
ATOM 1679 C C . LEU A 1 216 ? 4.790 -9.978 -18.242 1.00 89.06 216 LEU A C 1
ATOM 1681 O O . LEU A 1 216 ? 5.903 -9.893 -17.723 1.00 89.06 216 LEU A O 1
ATOM 1685 N N . THR A 1 217 ? 4.210 -8.933 -18.840 1.00 91.00 217 THR A N 1
ATOM 1686 C CA . THR A 1 217 ? 4.818 -7.595 -18.864 1.00 91.00 217 THR A CA 1
ATOM 1687 C C . THR A 1 217 ? 4.976 -7.047 -17.447 1.00 91.00 217 THR A C 1
ATOM 1689 O O . THR A 1 217 ? 6.042 -6.532 -17.105 1.00 91.00 217 THR A O 1
ATOM 1692 N N . LYS A 1 218 ? 3.962 -7.212 -16.587 1.00 92.88 218 LYS A N 1
ATOM 1693 C CA . LYS A 1 218 ? 4.048 -6.813 -15.175 1.00 92.88 218 LYS A CA 1
ATOM 1694 C C . LYS A 1 218 ? 5.080 -7.652 -14.436 1.00 92.88 218 LYS A C 1
ATOM 1696 O O . LYS A 1 218 ? 5.907 -7.090 -13.727 1.00 92.88 218 LYS A O 1
ATOM 1701 N N . SER A 1 219 ? 5.108 -8.969 -14.656 1.00 91.94 219 SER A N 1
ATOM 1702 C CA . SER A 1 219 ? 6.135 -9.839 -14.067 1.00 91.94 219 SER A CA 1
ATOM 1703 C C . SER A 1 219 ? 7.553 -9.404 -14.451 1.00 91.94 219 SER A C 1
ATOM 1705 O O . SER A 1 219 ? 8.434 -9.363 -13.594 1.00 91.94 219 SER A O 1
ATOM 1707 N N . LEU A 1 220 ? 7.779 -9.021 -15.712 1.00 90.88 220 LEU A N 1
ATOM 1708 C CA . LEU A 1 220 ? 9.063 -8.488 -16.169 1.00 90.88 220 LEU A CA 1
ATOM 1709 C C . LEU A 1 220 ? 9.406 -7.168 -15.486 1.00 90.88 220 LEU A C 1
ATOM 1711 O O . LEU A 1 220 ? 10.526 -7.025 -15.010 1.00 90.88 220 LEU A O 1
ATOM 1715 N N . LEU A 1 221 ? 8.456 -6.240 -15.362 1.00 93.62 221 LEU A N 1
ATOM 1716 C CA . LEU A 1 221 ? 8.668 -4.996 -14.617 1.00 93.62 221 LEU A CA 1
ATOM 1717 C C . LEU A 1 221 ? 9.050 -5.253 -13.155 1.00 93.62 221 LEU A C 1
ATOM 1719 O O . LEU A 1 221 ? 9.978 -4.618 -12.659 1.00 93.62 221 LEU A O 1
ATOM 1723 N N . VAL A 1 222 ? 8.392 -6.203 -12.479 1.00 93.88 222 VAL A N 1
ATOM 1724 C CA . VAL A 1 222 ? 8.764 -6.609 -11.112 1.00 93.88 222 VAL A CA 1
ATOM 1725 C C . VAL A 1 222 ? 10.196 -7.138 -11.085 1.00 93.88 222 VAL A C 1
ATOM 1727 O O . VAL A 1 222 ? 10.987 -6.731 -10.235 1.00 93.88 222 VAL A O 1
ATOM 1730 N N . MET A 1 223 ? 10.559 -8.005 -12.032 1.00 90.62 223 MET A N 1
ATOM 1731 C CA . MET A 1 223 ? 11.916 -8.544 -12.125 1.00 90.62 223 MET A CA 1
ATOM 1732 C C . MET A 1 223 ? 12.957 -7.449 -12.371 1.00 90.62 223 MET A C 1
ATOM 1734 O O . MET A 1 223 ? 13.964 -7.419 -11.670 1.00 90.62 223 MET A O 1
ATOM 1738 N N . PHE A 1 224 ? 12.706 -6.514 -13.289 1.00 91.25 224 PHE A N 1
ATOM 1739 C CA . PHE A 1 224 ? 13.590 -5.370 -13.523 1.00 91.25 224 PHE A CA 1
ATOM 1740 C C . PHE A 1 224 ? 13.739 -4.497 -12.276 1.00 91.25 224 PHE A C 1
ATOM 1742 O O . PHE A 1 224 ? 14.857 -4.168 -11.883 1.00 91.25 224 PHE A O 1
ATOM 1749 N N . TYR A 1 225 ? 12.625 -4.167 -11.619 1.00 92.69 225 TYR A N 1
ATOM 1750 C CA . TYR A 1 225 ? 12.631 -3.334 -10.420 1.00 92.69 225 TYR A CA 1
ATOM 1751 C C . TYR A 1 225 ? 13.410 -3.982 -9.268 1.00 92.69 225 TYR A C 1
ATOM 1753 O O . TYR A 1 225 ? 14.277 -3.355 -8.662 1.00 92.69 225 TYR A O 1
ATOM 1761 N N . LEU A 1 226 ? 13.149 -5.264 -9.004 1.00 90.69 226 LEU A N 1
ATOM 1762 C CA . LEU A 1 226 ? 13.802 -6.036 -7.944 1.00 90.69 226 LEU A CA 1
ATOM 1763 C C . LEU A 1 226 ? 15.184 -6.575 -8.350 1.00 90.69 226 LEU A C 1
ATOM 1765 O O . LEU A 1 226 ? 15.772 -7.370 -7.608 1.00 90.69 226 LEU A O 1
ATOM 1769 N N . ASN A 1 227 ? 15.691 -6.168 -9.520 1.00 88.50 227 ASN A N 1
ATOM 1770 C CA . ASN A 1 227 ? 16.960 -6.605 -10.096 1.00 88.50 227 ASN A CA 1
ATOM 1771 C C . ASN A 1 227 ? 17.105 -8.144 -10.107 1.00 88.50 227 ASN A C 1
ATOM 1773 O O . ASN A 1 227 ? 18.121 -8.705 -9.689 1.00 88.50 227 ASN A O 1
ATOM 1777 N N . LYS A 1 228 ? 16.044 -8.844 -10.523 1.00 86.69 228 LYS A N 1
ATOM 1778 C CA . LYS A 1 228 ? 15.985 -10.304 -10.654 1.00 86.69 228 LYS A CA 1
ATOM 1779 C C . LYS A 1 228 ? 16.222 -10.712 -12.098 1.00 86.69 228 LYS A C 1
ATOM 1781 O O . LYS A 1 228 ? 15.647 -10.150 -13.025 1.00 86.69 228 LYS A O 1
ATOM 1786 N N . ASN A 1 229 ? 17.056 -11.732 -12.274 1.00 81.19 229 ASN A N 1
ATOM 1787 C CA . ASN A 1 229 ? 17.360 -12.265 -13.590 1.00 81.19 229 ASN A CA 1
ATOM 1788 C C . ASN A 1 229 ? 16.309 -13.279 -14.039 1.00 81.19 229 ASN A C 1
ATOM 1790 O O . ASN A 1 229 ? 16.235 -14.376 -13.490 1.00 81.19 229 ASN A O 1
ATOM 1794 N N . CYS A 1 230 ? 15.540 -12.928 -15.070 1.00 77.50 230 CYS A N 1
ATOM 1795 C CA . CYS A 1 230 ? 14.536 -13.813 -15.651 1.00 77.50 230 CYS A CA 1
ATOM 1796 C C . CYS A 1 230 ? 15.139 -15.077 -16.288 1.00 77.50 230 CYS A C 1
ATOM 1798 O O . CYS A 1 230 ? 14.452 -16.089 -16.381 1.00 77.50 230 CYS A O 1
ATOM 1800 N N . THR A 1 231 ? 16.426 -15.092 -16.662 1.00 76.19 231 THR A N 1
ATOM 1801 C CA . THR A 1 231 ? 17.065 -16.313 -17.190 1.00 76.19 231 THR A CA 1
ATOM 1802 C C . THR A 1 231 ? 17.297 -17.378 -16.116 1.00 76.19 231 THR A C 1
ATOM 1804 O O . THR A 1 231 ? 17.541 -18.538 -16.447 1.00 76.19 231 THR A O 1
ATOM 1807 N N . ALA A 1 232 ? 17.180 -17.024 -14.830 1.00 80.38 232 ALA A N 1
ATOM 1808 C CA . ALA A 1 232 ? 17.346 -17.959 -13.720 1.00 80.38 232 ALA A CA 1
ATOM 1809 C C . ALA A 1 232 ? 16.267 -19.057 -13.677 1.00 80.38 232 ALA A C 1
ATOM 1811 O O . ALA A 1 232 ? 16.472 -20.071 -13.017 1.00 80.38 232 ALA A O 1
ATOM 1812 N N . PHE A 1 233 ? 15.149 -18.897 -14.396 1.00 76.94 233 PHE A N 1
ATOM 1813 C CA . PHE A 1 233 ? 14.105 -19.923 -14.491 1.00 76.94 233 PHE A CA 1
ATOM 1814 C C . PHE A 1 233 ? 14.490 -21.123 -15.372 1.00 76.94 233 PHE A C 1
ATOM 1816 O O . PHE A 1 233 ? 13.775 -22.118 -15.380 1.00 76.94 233 PHE A O 1
ATOM 1823 N N . GLY A 1 234 ? 15.623 -21.078 -16.086 1.00 64.19 234 GLY A N 1
ATOM 1824 C CA . GLY A 1 234 ? 16.222 -22.261 -16.724 1.00 64.19 234 GLY A CA 1
ATOM 1825 C C . GLY A 1 234 ? 15.435 -22.870 -17.894 1.00 64.19 234 GLY A C 1
ATOM 1826 O O . GLY A 1 234 ? 15.800 -23.940 -18.377 1.00 64.19 234 GLY A O 1
ATOM 1827 N N . LEU A 1 235 ? 14.377 -22.211 -18.372 1.00 58.12 235 LEU A N 1
ATOM 1828 C CA . LEU A 1 235 ? 13.498 -22.723 -19.422 1.00 58.12 235 LEU A CA 1
ATOM 1829 C C . LEU A 1 235 ? 13.727 -21.951 -20.723 1.00 58.12 235 LEU A C 1
ATOM 1831 O O . LEU A 1 235 ? 13.326 -20.794 -20.866 1.00 58.12 235 LEU A O 1
ATOM 1835 N N . ASN A 1 236 ? 14.383 -22.602 -21.688 1.00 60.53 236 ASN A N 1
ATOM 1836 C CA . ASN A 1 236 ? 14.721 -22.006 -22.987 1.00 60.53 236 ASN A CA 1
ATOM 1837 C C . ASN A 1 236 ? 13.481 -21.469 -23.730 1.00 60.53 236 ASN A C 1
ATOM 1839 O O . ASN A 1 236 ? 13.550 -20.404 -24.334 1.00 60.53 236 ASN A O 1
ATOM 1843 N N . THR A 1 237 ? 12.337 -22.148 -23.624 1.00 56.56 237 THR A N 1
ATOM 1844 C CA . THR A 1 237 ? 11.081 -21.778 -24.300 1.00 56.56 237 THR A CA 1
ATOM 1845 C C . THR A 1 237 ? 10.318 -20.647 -23.600 1.00 56.56 237 THR A C 1
ATOM 1847 O O . THR A 1 237 ? 9.780 -19.759 -24.260 1.00 56.56 237 THR A O 1
ATOM 1850 N N . GLU A 1 238 ? 10.293 -20.616 -22.265 1.00 58.75 238 GLU A N 1
ATOM 1851 C CA . GLU A 1 238 ? 9.637 -19.537 -21.507 1.00 58.75 238 GLU A CA 1
ATOM 1852 C C . GLU A 1 238 ? 10.428 -18.229 -21.578 1.00 58.75 238 GLU A C 1
ATOM 1854 O O . GLU A 1 238 ? 9.844 -17.149 -21.676 1.00 58.75 238 GLU A O 1
ATOM 1859 N N . THR A 1 239 ? 11.759 -18.322 -21.632 1.00 64.25 239 THR A N 1
ATOM 1860 C CA . THR A 1 239 ? 12.630 -17.162 -21.854 1.00 64.25 239 THR A CA 1
ATOM 1861 C C . THR A 1 239 ? 12.346 -16.515 -23.212 1.00 64.25 239 THR A C 1
ATOM 1863 O O . THR A 1 239 ? 12.377 -15.292 -23.341 1.00 64.25 239 THR A O 1
ATOM 1866 N N . GLU A 1 240 ? 12.026 -17.315 -24.229 1.00 70.06 240 GLU A N 1
ATOM 1867 C CA . GLU A 1 240 ? 11.699 -16.833 -25.572 1.00 70.06 240 GLU A CA 1
ATOM 1868 C C . GLU A 1 240 ? 10.328 -16.139 -25.616 1.00 70.06 240 GLU A C 1
ATOM 1870 O O . GLU A 1 240 ? 10.200 -15.059 -26.195 1.00 70.06 240 GLU A O 1
ATOM 1875 N N . SER A 1 241 ? 9.342 -16.675 -24.887 1.00 76.44 241 SER A N 1
ATOM 1876 C CA . SER A 1 241 ? 8.056 -16.004 -24.650 1.00 76.44 241 SER A CA 1
ATOM 1877 C C . SER A 1 241 ? 8.243 -14.654 -23.947 1.00 76.44 241 SER A C 1
ATOM 1879 O O . SER A 1 241 ? 7.769 -13.632 -24.445 1.00 76.44 241 SER A O 1
ATOM 1881 N N . MET A 1 242 ? 9.004 -14.600 -22.846 1.00 79.12 242 MET A N 1
ATOM 1882 C CA . MET A 1 242 ? 9.262 -13.354 -22.109 1.00 79.12 242 MET A CA 1
ATOM 1883 C C . MET A 1 242 ? 9.991 -12.306 -22.962 1.00 79.12 242 MET A C 1
ATOM 1885 O O . MET A 1 242 ? 9.660 -11.123 -22.898 1.00 79.12 242 MET A O 1
ATOM 1889 N N . ARG A 1 243 ? 10.938 -12.729 -23.811 1.00 80.94 243 ARG A N 1
ATOM 1890 C CA . ARG A 1 243 ? 11.653 -11.837 -24.742 1.00 80.94 243 ARG A CA 1
ATOM 1891 C C . ARG A 1 243 ? 10.724 -11.106 -25.700 1.00 80.94 243 ARG A C 1
ATOM 1893 O O . ARG A 1 243 ? 11.014 -9.965 -26.049 1.00 80.94 243 ARG A O 1
ATOM 1900 N N . SER A 1 244 ? 9.604 -11.711 -26.097 1.00 87.69 244 SER A N 1
ATOM 1901 C CA . SER A 1 244 ? 8.644 -11.049 -26.987 1.00 87.69 244 SER A CA 1
ATOM 1902 C C . SER A 1 244 ? 8.052 -9.768 -26.374 1.00 87.69 244 SER A C 1
ATOM 1904 O O . SER A 1 244 ? 7.737 -8.834 -27.116 1.00 87.69 244 SER A O 1
ATOM 1906 N N . TYR A 1 245 ? 8.013 -9.672 -25.038 1.00 90.81 245 TYR A N 1
ATOM 1907 C CA . TYR A 1 245 ? 7.518 -8.519 -24.277 1.00 90.81 245 TYR A CA 1
ATOM 1908 C C . TYR A 1 245 ? 8.612 -7.512 -23.895 1.00 90.81 245 TYR A C 1
ATOM 1910 O O . TYR A 1 245 ? 8.300 -6.430 -23.400 1.00 90.81 245 TYR A O 1
ATOM 1918 N N . LEU A 1 246 ? 9.888 -7.824 -24.136 1.00 90.50 246 LEU A N 1
ATOM 1919 C CA . LEU A 1 246 ? 10.991 -6.886 -23.930 1.00 90.50 246 LEU A CA 1
ATOM 1920 C C . LEU A 1 246 ? 11.104 -5.918 -25.110 1.00 90.50 246 LEU A C 1
ATOM 1922 O O . LEU A 1 246 ? 10.854 -6.279 -26.262 1.00 90.50 246 LEU A O 1
ATOM 1926 N N . THR A 1 247 ? 11.516 -4.687 -24.827 1.00 92.06 247 THR A N 1
ATOM 1927 C CA . THR A 1 247 ? 12.072 -3.791 -25.853 1.00 92.06 247 THR A CA 1
ATOM 1928 C C . THR A 1 247 ? 13.522 -4.180 -26.153 1.00 92.06 247 THR A C 1
ATOM 1930 O O . THR A 1 247 ? 14.131 -4.953 -25.408 1.00 92.06 247 THR A O 1
ATOM 1933 N N . ASP A 1 248 ? 14.123 -3.579 -27.180 1.00 91.31 248 ASP A N 1
ATOM 1934 C CA . ASP A 1 248 ? 15.559 -3.744 -27.451 1.00 91.31 248 ASP A CA 1
ATOM 1935 C C . ASP A 1 248 ? 16.419 -3.303 -26.253 1.00 91.31 248 ASP A C 1
ATOM 1937 O O . ASP A 1 248 ? 17.414 -3.948 -25.919 1.00 91.31 248 ASP A O 1
ATOM 1941 N N . TYR A 1 249 ? 15.989 -2.250 -25.547 1.00 91.12 249 TYR A N 1
ATOM 1942 C CA . TYR A 1 249 ? 16.639 -1.769 -24.327 1.00 91.12 249 TYR A CA 1
ATOM 1943 C C . TYR A 1 249 ? 16.595 -2.816 -23.204 1.00 91.12 249 TYR A C 1
ATOM 1945 O O . TYR A 1 249 ? 17.632 -3.162 -22.631 1.00 91.12 249 TYR A O 1
ATOM 1953 N N . GLY A 1 250 ? 15.412 -3.365 -22.908 1.00 90.25 250 GLY A N 1
ATOM 1954 C CA . GLY A 1 250 ? 15.251 -4.383 -21.868 1.00 90.25 250 GLY A CA 1
ATOM 1955 C C . GLY A 1 250 ? 15.969 -5.689 -22.205 1.00 90.25 250 GLY A C 1
ATOM 1956 O O . GLY A 1 250 ? 16.618 -6.284 -21.344 1.00 90.25 250 GLY A O 1
ATOM 1957 N N . ALA A 1 251 ? 15.924 -6.112 -23.471 1.00 88.44 251 ALA A N 1
ATOM 1958 C CA . ALA A 1 251 ? 16.642 -7.290 -23.946 1.00 88.44 251 ALA A CA 1
ATOM 1959 C C . ALA A 1 251 ? 18.160 -7.140 -23.760 1.00 88.44 251 ALA A C 1
ATOM 1961 O O . ALA A 1 251 ? 18.808 -8.055 -23.247 1.00 88.44 251 ALA A O 1
ATOM 1962 N N . ALA A 1 252 ? 18.722 -5.973 -24.094 1.00 87.06 252 ALA A N 1
ATOM 1963 C CA . ALA A 1 252 ? 20.138 -5.688 -23.881 1.00 87.06 252 ALA A CA 1
ATOM 1964 C C . ALA A 1 252 ? 20.528 -5.737 -22.392 1.00 87.06 252 ALA A C 1
ATOM 1966 O O . ALA A 1 252 ? 21.567 -6.299 -22.044 1.00 87.06 252 ALA A O 1
ATOM 1967 N N . LYS A 1 253 ? 19.687 -5.205 -21.494 1.00 85.25 253 LYS A N 1
ATOM 1968 C CA . LYS A 1 253 ? 19.905 -5.259 -20.036 1.00 85.25 253 LYS A CA 1
ATOM 1969 C C . LYS A 1 253 ? 19.963 -6.693 -19.504 1.00 85.25 253 LYS A C 1
ATOM 1971 O O . LYS A 1 253 ? 20.876 -7.025 -18.749 1.00 85.25 253 LYS A O 1
ATOM 1976 N N . VAL A 1 254 ? 19.033 -7.548 -19.937 1.00 82.44 254 VAL A N 1
ATOM 1977 C CA . VAL A 1 254 ? 19.005 -8.973 -19.563 1.00 82.44 254 VAL A CA 1
ATOM 1978 C C . VAL A 1 254 ? 20.244 -9.706 -20.084 1.00 82.44 254 VAL A C 1
ATOM 1980 O O . VAL A 1 254 ? 20.897 -10.412 -19.319 1.00 82.44 254 VAL A O 1
ATOM 1983 N N . LEU A 1 255 ? 20.608 -9.513 -21.358 1.00 75.88 255 LEU A N 1
ATOM 1984 C CA . LEU A 1 255 ? 21.771 -10.170 -21.973 1.00 75.88 255 LEU A CA 1
ATOM 1985 C C . LEU A 1 255 ? 23.091 -9.800 -21.291 1.00 75.88 255 LEU A C 1
ATOM 1987 O O . LEU A 1 255 ? 23.953 -10.655 -21.110 1.00 75.88 255 LEU A O 1
ATOM 1991 N N . ASN A 1 256 ? 23.232 -8.542 -20.876 1.00 73.94 256 ASN A N 1
ATOM 1992 C CA . ASN A 1 256 ? 24.441 -8.051 -20.220 1.00 73.94 256 ASN A CA 1
ATOM 1993 C C . ASN A 1 256 ? 24.531 -8.446 -18.735 1.00 73.94 256 ASN A C 1
ATOM 1995 O O . ASN A 1 256 ? 25.495 -8.074 -18.068 1.00 73.94 256 ASN A O 1
ATOM 1999 N N . GLY A 1 257 ? 23.522 -9.137 -18.188 1.00 70.00 257 GLY A N 1
ATOM 2000 C CA . GLY A 1 257 ? 23.455 -9.513 -16.772 1.00 70.00 257 GLY A CA 1
ATOM 2001 C C . GLY A 1 257 ? 23.339 -8.325 -15.807 1.00 70.00 257 GLY A C 1
ATOM 2002 O O . GLY A 1 257 ? 23.365 -8.519 -14.594 1.00 70.00 257 GLY A O 1
ATOM 2003 N N . ASN A 1 258 ? 23.199 -7.100 -16.327 1.00 72.50 258 ASN A N 1
ATOM 2004 C CA . ASN A 1 258 ? 23.035 -5.878 -15.551 1.00 72.50 258 ASN A CA 1
ATOM 2005 C C . ASN A 1 258 ? 21.606 -5.363 -15.719 1.00 72.50 258 ASN A C 1
ATOM 2007 O O . ASN A 1 258 ? 21.323 -4.495 -16.544 1.00 72.50 258 ASN A O 1
ATOM 2011 N N . ILE A 1 259 ? 20.714 -5.933 -14.917 1.00 74.38 259 ILE A N 1
ATOM 2012 C CA . ILE A 1 259 ? 19.274 -5.663 -14.941 1.00 74.38 259 ILE A CA 1
ATOM 2013 C C . ILE A 1 259 ? 18.942 -4.424 -14.094 1.00 74.38 259 ILE A C 1
ATOM 2015 O O . ILE A 1 259 ? 17.796 -3.995 -14.038 1.00 74.38 259 ILE A O 1
ATOM 2019 N N . ALA A 1 260 ? 19.951 -3.784 -13.490 1.00 75.00 260 ALA A N 1
ATOM 2020 C CA . ALA A 1 260 ? 19.748 -2.597 -12.685 1.00 75.00 260 ALA A CA 1
ATOM 2021 C C . ALA A 1 260 ? 19.097 -1.479 -13.513 1.00 75.00 260 ALA A C 1
ATOM 2023 O O . ALA A 1 260 ? 19.603 -1.026 -14.552 1.00 75.00 260 ALA A O 1
ATOM 2024 N N . VAL A 1 261 ? 17.954 -1.044 -13.000 1.00 77.12 261 VAL A N 1
ATOM 2025 C CA . VAL A 1 261 ? 17.159 0.061 -13.508 1.00 77.12 261 VAL A CA 1
ATOM 2026 C C . VAL A 1 261 ? 17.355 1.249 -12.576 1.00 77.12 261 VAL A C 1
ATOM 2028 O O . VAL A 1 261 ? 17.148 1.141 -11.365 1.00 77.12 261 VAL A O 1
ATOM 2031 N N . HIS A 1 262 ? 17.780 2.387 -13.124 1.00 80.94 262 HIS A N 1
ATOM 2032 C CA . HIS A 1 262 ? 18.158 3.545 -12.313 1.00 80.94 262 HIS A CA 1
ATOM 2033 C C . HIS A 1 262 ? 17.056 4.611 -12.252 1.00 80.94 262 HIS A C 1
ATOM 2035 O O . HIS A 1 262 ? 16.957 5.314 -11.240 1.00 80.94 262 HIS A O 1
ATOM 2041 N N . SER A 1 263 ? 16.185 4.682 -13.265 1.00 92.81 263 SER A N 1
ATOM 2042 C CA . SER A 1 263 ? 15.058 5.621 -13.331 1.00 92.81 263 SER A CA 1
ATOM 2043 C C . SER A 1 263 ? 13.720 4.951 -13.675 1.00 92.81 263 SER A C 1
ATOM 2045 O O . SER A 1 263 ? 13.661 3.775 -14.038 1.00 92.81 263 SER A O 1
ATOM 2047 N N . TRP A 1 264 ? 12.623 5.704 -13.550 1.00 96.19 264 TRP A N 1
ATOM 2048 C CA . TRP A 1 264 ? 11.293 5.242 -13.958 1.00 96.19 264 TRP A CA 1
ATOM 2049 C C . TRP A 1 264 ? 11.198 5.066 -15.477 1.00 96.19 264 TRP A C 1
ATOM 2051 O O . TRP A 1 264 ? 10.569 4.123 -15.948 1.00 96.19 264 TRP A O 1
ATOM 2061 N N . GLU A 1 265 ? 11.867 5.922 -16.247 1.00 94.88 265 GLU A N 1
ATOM 2062 C CA . GLU A 1 265 ? 11.960 5.811 -17.703 1.00 94.88 265 GLU A CA 1
ATOM 2063 C C . GLU A 1 265 ? 12.699 4.539 -18.107 1.00 94.88 265 GLU A C 1
ATOM 2065 O O . GLU A 1 265 ? 12.197 3.807 -18.953 1.00 94.88 265 GLU A O 1
ATOM 2070 N N . ASP A 1 266 ? 13.837 4.233 -17.475 1.00 93.56 266 ASP A N 1
ATOM 2071 C CA . ASP A 1 266 ? 14.556 2.974 -17.701 1.00 93.56 266 ASP A CA 1
ATOM 2072 C C . ASP A 1 266 ? 13.651 1.762 -17.426 1.00 93.56 266 ASP A C 1
ATOM 2074 O O . ASP A 1 266 ? 13.633 0.806 -18.207 1.00 93.56 266 ASP A O 1
ATOM 2078 N N . LEU A 1 267 ? 12.877 1.806 -16.332 1.00 94.88 267 LEU A N 1
ATOM 2079 C CA . LEU A 1 267 ? 11.979 0.719 -15.942 1.00 94.88 267 LEU A CA 1
ATOM 2080 C C . LEU A 1 267 ? 10.934 0.477 -17.024 1.00 94.88 267 LEU A C 1
ATOM 2082 O O . LEU A 1 267 ? 10.799 -0.631 -17.538 1.00 94.88 267 LEU A O 1
ATOM 2086 N N . LEU A 1 268 ? 10.216 1.539 -17.387 1.00 95.00 268 LEU A N 1
ATOM 2087 C CA . LEU A 1 268 ? 9.155 1.468 -18.375 1.00 95.00 268 LEU A CA 1
ATOM 2088 C C . LEU A 1 268 ? 9.747 1.059 -19.730 1.00 95.00 268 LEU A C 1
ATOM 2090 O O . LEU A 1 268 ? 9.234 0.139 -20.362 1.00 95.00 268 LEU A O 1
ATOM 2094 N N . ASN A 1 269 ? 10.853 1.670 -20.157 1.00 94.19 269 ASN A N 1
ATOM 2095 C CA . ASN A 1 269 ? 11.515 1.368 -21.427 1.00 94.19 269 ASN A CA 1
ATOM 2096 C C . ASN A 1 269 ? 12.056 -0.056 -21.513 1.00 94.19 269 ASN A C 1
ATOM 2098 O O . ASN A 1 269 ? 12.428 -0.462 -22.605 1.00 94.19 269 ASN A O 1
ATOM 2102 N N . SER A 1 270 ? 12.101 -0.826 -20.425 1.00 92.50 270 SER A N 1
ATOM 2103 C CA . SER A 1 270 ? 12.547 -2.222 -20.452 1.00 92.50 270 SER A CA 1
ATOM 2104 C C . SER A 1 270 ? 11.509 -3.179 -21.051 1.00 92.50 270 SER A C 1
ATOM 2106 O O . SER A 1 270 ? 11.865 -4.269 -21.498 1.00 92.50 270 SER A O 1
ATOM 2108 N N . VAL A 1 271 ? 10.236 -2.782 -21.114 1.00 92.75 271 VAL A N 1
ATOM 2109 C CA . VAL A 1 271 ? 9.151 -3.647 -21.597 1.00 92.75 271 VAL A CA 1
ATOM 2110 C C . VAL A 1 271 ? 8.203 -2.925 -22.559 1.00 92.75 271 VAL A C 1
ATOM 2112 O O . VAL A 1 271 ? 8.065 -1.696 -22.561 1.00 92.75 271 VAL A O 1
ATOM 2115 N N . LYS A 1 272 ? 7.527 -3.714 -23.390 1.00 91.56 272 LYS A N 1
ATOM 2116 C CA . LYS A 1 272 ? 6.437 -3.268 -24.258 1.00 91.56 272 LYS A CA 1
ATOM 2117 C C . LYS A 1 272 ? 5.168 -3.150 -23.409 1.00 91.56 272 LYS A C 1
ATOM 2119 O O . LYS A 1 272 ? 4.674 -4.160 -22.904 1.00 91.56 272 LYS A O 1
ATOM 2124 N N . LEU A 1 273 ? 4.705 -1.913 -23.232 1.00 88.50 273 LEU A N 1
ATOM 2125 C CA . LEU A 1 273 ? 3.456 -1.546 -22.559 1.00 88.50 273 LEU A CA 1
ATOM 2126 C C . LEU A 1 273 ? 2.428 -1.200 -23.625 1.00 88.50 273 LEU A C 1
ATOM 2128 O O . LEU A 1 273 ? 2.818 -0.417 -24.523 1.00 88.50 273 LEU A O 1
#

InterPro domains:
  IPR028071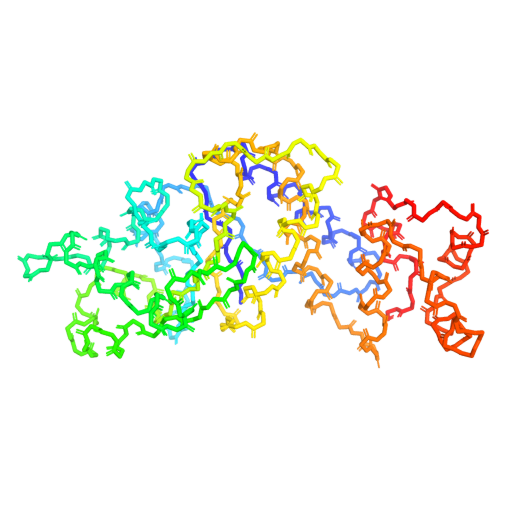 Macro-like domain [PF14519] (54-243)
  IPR043472 Macro domain-like [G3DSA:3.40.220.10] (1-270)
  IPR043472 Macro domain-like [SSF52949] (54-227)

Radius of gyration: 19.66 Å; chains: 1; bounding box: 50×41×52 Å

Foldseek 3Di:
DEEEEEQDPVLLVLLVVLQVQLQVLCVVVVHDRDPYYYDHHDPVVCLVCLVVPDDLPDEEEEEDQAAFQQAQVDDPSLVVLQQQDDPVRDSVNSSCLRSVVSCVVCVRTHDALAKDKDQQCVSQPVVSSCVGSCCVRRVYRIYIYHYNYNHQAAADPDPCPLCRLLSNLLNSVVHTDPHYYYYQHCVPSNVDDSNSSSNSNVLSSCLNPTDDPDPLQSVLLVCLSNVHAPCVVVDPVVVVVSVVFFDPLLVVCNVVSNSHDDGSNSSVNGGDD

Sequence (273 aa):
MIVFLDVSTTIYRHFAHELNSVNAALSGRGLEPLKCKPFRKSFDSYMLNAEHYFTHEAEFSICSPGNSFGFMYGGFDQCIINAISNENKSPMVVCEKIQGEILKKSTSYLPVSQAISVDLPALFGTDSYHLTQLWKRLRVSRLIYCPTMAVPERLPAESTTPTLIFDCIWNILNVSNSNIIIPGFGTGVGGLDSKKAVKDMIAAILIHTIESNNELTKSLLVMFYLNKNCTAFGLNTETESMRSYLTDYGAAKVLNGNIAVHSWEDLLNSVKL